Protein AF-A0A4Q0XZ31-F1 (afdb_monomer)

Foldseek 3Di:
DVVLVVLLVVLLVVLVVLLVVLVVVCVVPVPQPLSVLLNLLSVLLNLLSVLLVCPVVDDCCRNFLVSLLSNLVSLLSVLVSLCSLLVHDPPQVPCSVVLSVVLNVQRCCCVPPVVQPLSNLLSSLVSLLVSLQSQLVSLCPSCPVVNNVLSNVSNVLSVVSNVLSVVLNVVSVPDPDPVVNVVPDVCSSCVVSVSSSVSSVSVVVSNVVSVVVVVVD

Sequence (217 aa):
MIANSLIIYIVLSSLILFTLFNLILKIVYKSEKAINFFLYFCICYFIGLALTTLRNEISDFLSIVIGVTILVLGYIFLYIGARALLGLSCKWRNRYLIPIFLVLFGFYIFSYIYYDLQMRIIIFSLFSISYSIALSYIFWIDSLKKLKTINTIASIYFIIVSIVFLLRALNASTMAYAIEFLYSTKFMVLSPYIALFCTLFIFMFIISAHLRYKRQN

Secondary structure (DSSP, 8-state):
-HHHHHHHHHHHHHHHHHHHHHHHHHHH-TT-HHHHHHHHHHHHHHHHHHHHHTBTTB-HIIIIIIHHHHHHHHHHHHHHHHHHHTT---TTTTTTHHHHHHHHHHHHHHHHTS--HHHHHHHHHHHHHHHHHHHHHHHHHT--TTTHHHHHHHHHHHHHHHHHHHHHHHHHHT-S-HHHHHTS-HHHHHHHHHHHHHHHHHHHHHHHHHHHHHHT-

Solvent-accessible surface area (backbone atoms only — not comparable to full-atom values): 11162 Å² total; per-residue (Å²): 113,72,70,62,55,50,54,49,52,54,45,52,53,46,33,52,54,51,32,53,50,34,51,54,47,40,70,77,43,72,84,50,66,25,44,57,26,45,32,48,16,30,52,27,37,43,53,13,49,52,31,44,69,40,53,89,80,47,58,64,60,54,13,52,27,48,9,50,33,32,35,50,49,10,55,50,26,41,49,53,14,54,34,45,67,70,70,46,81,77,89,55,82,71,62,65,53,54,64,42,50,52,46,34,51,49,33,44,45,28,61,74,73,67,62,37,62,42,60,45,49,32,53,54,20,52,52,50,26,55,53,22,46,53,48,14,51,49,28,54,72,65,34,50,83,91,48,30,70,62,24,44,52,53,15,54,48,23,48,53,50,21,51,54,28,48,54,46,26,54,56,40,72,72,51,92,48,73,68,57,61,78,70,39,65,67,59,74,74,44,46,65,55,53,46,51,48,53,49,53,55,53,48,53,51,52,52,52,52,51,55,53,55,61,73,76,109

Structure (mmCIF, N/CA/C/O backbone):
data_AF-A0A4Q0XZ31-F1
#
_entry.id   AF-A0A4Q0XZ31-F1
#
loop_
_atom_site.group_PDB
_atom_site.id
_atom_site.type_symbol
_atom_site.label_atom_id
_atom_site.label_alt_id
_atom_site.la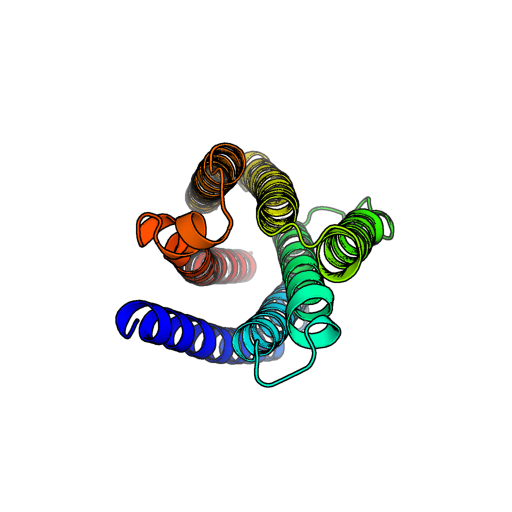bel_comp_id
_atom_site.label_asym_id
_atom_site.label_entity_id
_atom_site.label_seq_id
_atom_site.pdbx_PDB_ins_code
_atom_site.Cartn_x
_atom_site.Cartn_y
_atom_site.Cartn_z
_atom_site.occupancy
_atom_site.B_iso_or_equiv
_atom_site.auth_seq_id
_atom_site.auth_comp_id
_atom_site.auth_asym_id
_atom_site.auth_atom_id
_atom_site.pdbx_PDB_model_num
ATOM 1 N N . MET A 1 1 ? 24.196 -0.675 -2.217 1.00 56.53 1 MET A N 1
ATOM 2 C CA . MET A 1 1 ? 23.431 -1.926 -2.401 1.00 56.53 1 MET A CA 1
ATOM 3 C C . MET A 1 1 ? 23.002 -2.539 -1.063 1.00 56.53 1 MET A C 1
ATOM 5 O O . MET A 1 1 ? 21.807 -2.683 -0.860 1.00 56.53 1 MET A O 1
ATOM 9 N N . ILE A 1 2 ? 23.921 -2.759 -0.109 1.00 59.34 2 ILE A N 1
ATOM 10 C CA . ILE A 1 2 ? 23.660 -3.406 1.203 1.00 59.34 2 ILE A CA 1
ATOM 11 C C . ILE A 1 2 ? 22.547 -2.738 2.047 1.00 59.34 2 ILE A C 1
ATOM 13 O O . ILE A 1 2 ? 21.724 -3.420 2.653 1.00 59.34 2 ILE A O 1
ATOM 17 N N . ALA A 1 3 ? 22.475 -1.403 2.070 1.00 59.94 3 ALA A N 1
ATOM 18 C CA . ALA A 1 3 ? 21.461 -0.691 2.861 1.00 59.94 3 ALA A CA 1
ATOM 19 C C . ALA A 1 3 ? 20.019 -0.918 2.357 1.00 59.94 3 ALA A C 1
ATOM 21 O O . ALA A 1 3 ? 19.085 -0.975 3.154 1.00 59.94 3 ALA A O 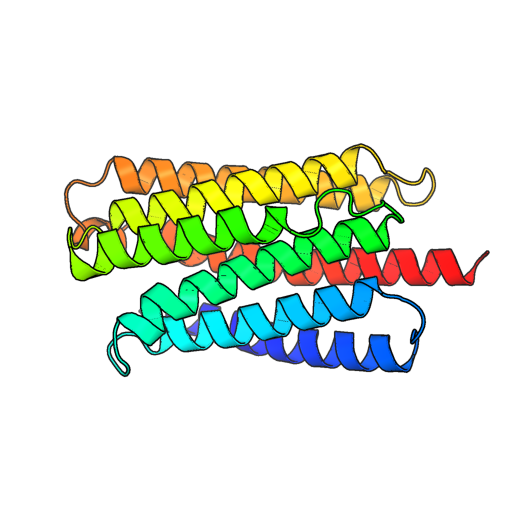1
ATOM 22 N N . ASN A 1 4 ? 19.837 -1.094 1.043 1.00 71.69 4 ASN A N 1
ATOM 23 C CA . ASN A 1 4 ? 18.514 -1.311 0.453 1.00 71.69 4 ASN A CA 1
ATOM 24 C C . ASN A 1 4 ? 18.032 -2.745 0.701 1.00 71.69 4 ASN A C 1
ATOM 26 O O . ASN A 1 4 ? 16.856 -2.953 0.968 1.00 71.69 4 ASN A O 1
ATOM 30 N N . SER A 1 5 ? 18.932 -3.731 0.676 1.00 80.88 5 SER A N 1
ATOM 31 C CA . SER A 1 5 ? 18.576 -5.105 1.037 1.00 80.88 5 SER A CA 1
ATOM 32 C C . SER A 1 5 ? 18.182 -5.215 2.511 1.00 80.88 5 SER A C 1
ATOM 34 O O . SER A 1 5 ? 17.188 -5.862 2.822 1.00 80.88 5 SER A O 1
ATOM 36 N N . LEU A 1 6 ? 18.891 -4.526 3.415 1.00 86.38 6 LEU A N 1
ATOM 37 C CA . LEU A 1 6 ? 18.580 -4.557 4.848 1.00 86.38 6 LEU A CA 1
ATOM 38 C C . LEU A 1 6 ? 17.153 -4.065 5.141 1.00 86.38 6 LEU A C 1
ATOM 40 O O . LEU A 1 6 ? 16.421 -4.733 5.868 1.00 86.38 6 LEU A O 1
ATOM 44 N N . ILE A 1 7 ? 16.733 -2.931 4.562 1.00 86.94 7 ILE A N 1
ATOM 45 C CA . ILE A 1 7 ? 15.390 -2.396 4.833 1.00 86.94 7 ILE A CA 1
ATOM 46 C C . ILE A 1 7 ? 14.292 -3.334 4.329 1.00 86.94 7 ILE A C 1
ATOM 48 O O . ILE A 1 7 ? 13.270 -3.492 4.989 1.00 86.94 7 ILE A O 1
ATOM 52 N N . ILE A 1 8 ? 14.517 -3.986 3.185 1.00 86.81 8 ILE A N 1
ATOM 53 C CA . ILE A 1 8 ? 13.578 -4.949 2.612 1.00 86.81 8 ILE A CA 1
ATOM 54 C C . ILE A 1 8 ? 13.411 -6.132 3.568 1.00 86.81 8 ILE A C 1
ATOM 56 O O . ILE A 1 8 ? 12.280 -6.494 3.886 1.00 86.81 8 ILE A O 1
ATOM 60 N N . TYR A 1 9 ? 14.509 -6.683 4.096 1.00 89.19 9 TYR A N 1
ATOM 61 C CA . TYR A 1 9 ? 14.452 -7.761 5.087 1.00 89.19 9 TYR A CA 1
ATOM 62 C C . TYR A 1 9 ? 13.749 -7.338 6.377 1.00 89.19 9 TYR A C 1
ATOM 64 O O . TYR A 1 9 ? 12.947 -8.107 6.908 1.00 89.19 9 TYR A O 1
ATOM 72 N N . ILE A 1 10 ? 13.994 -6.115 6.859 1.00 91.62 10 ILE A N 1
ATOM 73 C CA . ILE A 1 10 ? 13.299 -5.567 8.032 1.00 91.62 10 ILE A CA 1
ATOM 74 C C . ILE A 1 10 ? 11.790 -5.494 7.771 1.00 91.62 10 ILE A C 1
ATOM 76 O O . ILE A 1 10 ? 11.003 -5.902 8.622 1.00 91.62 10 ILE A O 1
ATOM 80 N N . VAL A 1 11 ? 11.378 -5.019 6.593 1.00 92.12 11 VAL A N 1
ATOM 81 C CA . VAL A 1 11 ? 9.962 -4.901 6.218 1.00 92.12 11 VAL A CA 1
ATOM 82 C C . VAL A 1 11 ? 9.301 -6.265 6.013 1.00 92.12 11 VAL A C 1
ATOM 84 O O . VAL A 1 11 ? 8.182 -6.476 6.469 1.00 92.12 11 VAL A O 1
ATOM 87 N N . LEU A 1 12 ? 9.972 -7.221 5.370 1.00 93.06 12 LEU A N 1
ATOM 88 C CA . LEU A 1 12 ? 9.452 -8.585 5.234 1.00 93.06 12 LEU A CA 1
ATOM 89 C C . LEU A 1 12 ? 9.299 -9.258 6.604 1.00 93.06 12 LEU A C 1
ATOM 91 O O . LEU A 1 12 ? 8.260 -9.853 6.888 1.00 93.06 12 LEU A O 1
ATOM 95 N N . SER A 1 13 ? 10.296 -9.108 7.478 1.00 93.38 13 SER A N 1
ATOM 96 C CA . SER A 1 13 ? 10.247 -9.645 8.841 1.00 93.38 13 SER A CA 1
ATOM 97 C C . SER A 1 13 ? 9.132 -8.994 9.658 1.00 93.38 13 SER A C 1
ATOM 99 O O . SER A 1 13 ? 8.399 -9.686 10.365 1.00 93.38 13 SER A O 1
ATOM 101 N N . SER A 1 14 ? 8.945 -7.675 9.533 1.00 93.62 14 SER A N 1
ATOM 102 C CA . SER A 1 14 ? 7.850 -6.988 10.215 1.00 93.62 14 SER A CA 1
ATOM 103 C C . SER A 1 14 ? 6.495 -7.469 9.699 1.00 93.62 14 SER A C 1
ATOM 105 O O . SER A 1 14 ? 5.635 -7.785 10.513 1.00 93.62 14 SER A O 1
ATOM 107 N N . LEU A 1 15 ? 6.306 -7.648 8.389 1.00 94.38 15 LEU A N 1
ATOM 108 C CA . LEU A 1 15 ? 5.067 -8.204 7.831 1.00 94.38 15 LEU A CA 1
ATOM 109 C C . LEU A 1 15 ? 4.729 -9.590 8.401 1.00 94.38 15 LEU A C 1
ATOM 111 O O . LEU A 1 15 ? 3.560 -9.848 8.698 1.00 94.38 15 LEU A O 1
ATOM 115 N N . ILE A 1 16 ? 5.722 -10.457 8.617 1.00 95.12 16 ILE A N 1
ATOM 116 C CA . ILE A 1 16 ? 5.519 -11.760 9.273 1.00 95.12 16 ILE A CA 1
ATOM 117 C C . ILE A 1 16 ? 5.030 -11.563 10.712 1.00 95.12 16 ILE A C 1
ATOM 119 O O . ILE A 1 16 ? 3.986 -12.102 11.085 1.00 95.12 16 ILE A O 1
ATOM 123 N N . LEU A 1 17 ? 5.732 -10.748 11.507 1.00 94.81 17 LEU A N 1
ATOM 124 C CA . LEU A 1 17 ? 5.351 -10.462 12.896 1.00 94.81 17 LEU A CA 1
ATOM 125 C C . LEU A 1 17 ? 3.942 -9.862 12.989 1.00 94.81 17 LEU A C 1
ATOM 127 O O . LEU A 1 17 ? 3.137 -10.274 13.823 1.00 94.81 17 LEU A O 1
ATOM 131 N N . PHE A 1 18 ? 3.611 -8.937 12.091 1.00 93.12 18 PHE A N 1
ATOM 132 C CA . PHE A 1 18 ? 2.293 -8.317 12.003 1.00 93.12 18 PHE A CA 1
ATOM 133 C C . PHE A 1 18 ? 1.204 -9.299 11.564 1.00 93.12 18 PHE A C 1
ATOM 135 O O . PHE A 1 18 ? 0.072 -9.216 12.044 1.00 93.12 18 PHE A O 1
ATOM 142 N N . THR A 1 19 ? 1.523 -10.260 10.698 1.00 95.00 19 THR A N 1
ATOM 143 C CA . THR A 1 19 ? 0.591 -11.333 10.327 1.00 95.00 19 THR A CA 1
ATOM 144 C C . THR A 1 19 ? 0.285 -12.216 11.537 1.00 95.00 19 THR A C 1
ATOM 146 O O . THR A 1 19 ? -0.886 -12.460 11.830 1.00 95.00 19 THR A O 1
ATOM 149 N N . LEU A 1 20 ? 1.311 -12.625 12.292 1.00 95.19 20 LEU A N 1
ATOM 150 C CA . LEU A 1 20 ? 1.150 -13.401 13.527 1.00 95.19 20 LEU A CA 1
ATOM 151 C C . LEU A 1 20 ? 0.346 -12.630 14.582 1.00 95.19 20 LEU A C 1
ATOM 153 O O . LEU A 1 20 ? -0.580 -13.178 15.175 1.00 95.19 20 LEU A O 1
ATOM 157 N N . PHE A 1 21 ? 0.634 -11.341 14.764 1.00 93.50 21 PHE A N 1
ATOM 158 C CA . PHE A 1 21 ? -0.128 -10.471 15.656 1.00 93.50 21 PHE A CA 1
ATOM 159 C C . PHE A 1 21 ? -1.615 -10.414 15.272 1.00 93.50 21 PHE A C 1
ATOM 161 O O . PHE A 1 21 ? -2.481 -10.612 16.124 1.00 93.50 21 PHE A O 1
ATOM 168 N N . ASN A 1 22 ? -1.934 -10.219 13.987 1.00 92.06 22 ASN A N 1
ATOM 169 C CA . ASN A 1 22 ? -3.321 -10.210 13.514 1.00 92.06 22 ASN A CA 1
ATOM 170 C C . ASN A 1 22 ? -4.003 -11.584 13.639 1.00 92.06 22 ASN A C 1
ATOM 172 O O . ASN A 1 22 ? -5.202 -11.636 13.915 1.00 92.06 22 ASN A O 1
ATOM 176 N N . LEU A 1 23 ? -3.270 -12.695 13.493 1.00 94.25 23 LEU A N 1
ATOM 177 C CA . LEU A 1 23 ? -3.795 -14.040 13.766 1.00 94.25 23 LEU A CA 1
ATOM 178 C C . LEU A 1 23 ? -4.175 -14.205 15.240 1.00 94.25 23 LEU A C 1
ATOM 180 O O . LEU A 1 23 ? -5.278 -14.663 15.535 1.00 94.25 23 LEU A O 1
ATOM 184 N N . ILE A 1 24 ? -3.302 -13.783 16.158 1.00 94.00 24 ILE A N 1
ATOM 185 C CA . ILE A 1 24 ? -3.582 -13.808 17.600 1.00 94.00 24 ILE A CA 1
ATOM 186 C C . ILE A 1 24 ? -4.811 -12.948 17.904 1.00 94.00 24 ILE A C 1
ATOM 188 O O . ILE A 1 24 ? -5.752 -13.418 18.546 1.00 94.00 24 ILE A O 1
ATOM 192 N N . LEU A 1 25 ? -4.859 -11.717 17.386 1.00 91.56 25 LEU A N 1
ATOM 193 C CA . LEU A 1 25 ? -6.014 -10.841 17.569 1.00 91.56 25 LEU A CA 1
ATOM 194 C C . LEU A 1 25 ? -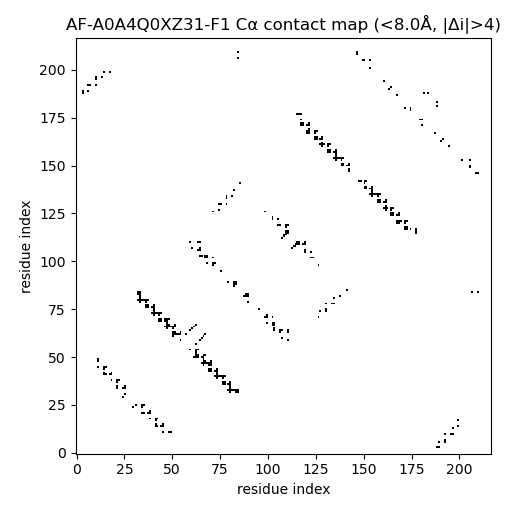7.300 -11.452 17.009 1.00 91.56 25 LEU A C 1
ATOM 196 O O . LEU A 1 25 ? -8.343 -11.329 17.641 1.00 91.56 25 LEU A O 1
ATOM 200 N N . LYS A 1 26 ? -7.248 -12.146 15.871 1.00 92.69 26 LYS A N 1
ATOM 201 C CA . LYS A 1 26 ? -8.412 -12.829 15.292 1.00 92.69 26 LYS A CA 1
ATOM 202 C C . LYS A 1 26 ? -8.940 -13.940 16.201 1.00 92.69 26 LYS A C 1
ATOM 204 O O . LYS A 1 26 ? -10.152 -14.129 16.281 1.00 92.69 26 LYS A O 1
ATOM 209 N N . ILE A 1 27 ? -8.055 -14.669 16.880 1.00 92.31 27 ILE A N 1
ATOM 210 C CA . ILE A 1 27 ? -8.441 -15.718 17.836 1.00 92.31 27 ILE A CA 1
ATOM 211 C C . ILE A 1 27 ? -9.134 -15.101 19.057 1.00 92.31 27 ILE A C 1
ATOM 213 O O . ILE A 1 27 ? -10.152 -15.631 19.503 1.00 92.31 27 ILE A O 1
ATOM 217 N N . VAL A 1 28 ? -8.614 -13.977 19.561 1.00 91.38 28 VAL A N 1
ATOM 218 C CA . VAL A 1 28 ? -9.151 -13.275 20.740 1.00 91.38 28 VAL A CA 1
ATOM 219 C C . VAL A 1 28 ? -10.452 -12.526 20.418 1.00 91.38 28 VAL A C 1
ATOM 221 O O . VAL A 1 28 ? -11.399 -12.562 21.198 1.00 91.38 28 VAL A O 1
ATOM 224 N N . TYR A 1 29 ? -10.531 -11.885 19.253 1.00 88.81 29 TYR A N 1
ATOM 225 C CA . TYR A 1 29 ? -11.613 -10.987 18.840 1.00 88.81 29 TYR A CA 1
ATOM 226 C C . TYR A 1 29 ? -12.329 -11.507 17.584 1.00 88.81 29 TYR A C 1
ATOM 228 O O . TYR A 1 29 ? -12.396 -10.837 16.552 1.00 88.81 29 TYR A O 1
ATOM 236 N N . LYS A 1 30 ? -12.891 -12.720 17.670 1.00 83.12 30 LYS A N 1
ATOM 237 C CA . LYS A 1 30 ? -13.503 -13.440 16.532 1.00 83.12 30 LYS A CA 1
ATOM 238 C C . LYS A 1 30 ? -14.603 -12.663 15.793 1.00 83.12 30 LYS A C 1
ATOM 240 O O . LYS A 1 30 ? -14.834 -12.914 14.613 1.00 83.12 30 LYS A O 1
ATOM 245 N N . SER A 1 31 ? -15.291 -11.743 16.470 1.00 81.19 31 SER A N 1
ATOM 246 C CA . SER A 1 31 ? -16.387 -10.945 15.906 1.00 81.19 31 SER A CA 1
ATOM 247 C C . SER A 1 31 ? -15.921 -9.734 15.085 1.00 81.19 31 SER A C 1
ATOM 249 O O . SER A 1 31 ? -16.712 -9.173 14.322 1.00 81.19 31 SER A O 1
ATOM 251 N N . GLU A 1 32 ? -14.651 -9.331 15.187 1.00 86.75 32 GLU A N 1
ATOM 252 C CA . GLU A 1 32 ? -14.154 -8.107 14.557 1.00 86.75 32 GLU A CA 1
ATOM 253 C C . GLU A 1 32 ? -13.720 -8.337 13.109 1.00 86.75 32 GLU A C 1
ATOM 255 O O . GLU A 1 32 ? -12.594 -8.739 12.805 1.00 86.75 32 GLU A O 1
ATOM 260 N N . LYS A 1 33 ? -14.617 -8.005 12.176 1.00 88.00 33 LYS A N 1
ATOM 261 C CA . LYS A 1 33 ? -14.374 -8.140 10.729 1.00 88.00 33 LYS A CA 1
ATOM 262 C C . LYS A 1 33 ? -13.141 -7.366 10.248 1.00 88.00 33 LYS A C 1
ATOM 264 O O . LYS A 1 33 ? -12.493 -7.812 9.305 1.00 88.00 33 LYS A O 1
ATOM 269 N N . ALA A 1 34 ? -12.811 -6.242 10.888 1.00 90.75 34 ALA A N 1
ATOM 270 C CA . ALA A 1 34 ? -11.662 -5.413 10.526 1.00 90.75 34 ALA A CA 1
ATOM 271 C C . ALA A 1 34 ? -10.335 -6.191 10.585 1.00 90.75 34 ALA A C 1
ATOM 273 O O . ALA A 1 34 ? -9.508 -6.052 9.688 1.00 90.75 34 ALA A O 1
ATOM 274 N N . ILE A 1 35 ? -10.170 -7.079 11.574 1.00 92.56 35 ILE A N 1
ATOM 275 C CA . ILE A 1 35 ? -8.938 -7.859 11.776 1.00 92.56 35 ILE A CA 1
ATOM 276 C C . ILE A 1 35 ? -8.661 -8.778 10.581 1.00 92.56 35 ILE A C 1
ATOM 278 O O . ILE A 1 35 ? -7.518 -8.904 10.150 1.00 92.56 35 ILE A O 1
ATOM 282 N N . ASN A 1 36 ? -9.703 -9.372 9.988 1.00 93.06 36 ASN A N 1
ATOM 283 C CA . ASN A 1 36 ? -9.540 -10.213 8.798 1.00 93.06 36 ASN A CA 1
ATOM 284 C C . ASN A 1 36 ? -8.971 -9.418 7.619 1.00 93.06 36 ASN A C 1
ATOM 286 O O . ASN A 1 36 ? -8.087 -9.906 6.924 1.00 93.06 36 ASN A O 1
ATOM 290 N N . PHE A 1 37 ? -9.441 -8.189 7.411 1.00 94.25 37 PHE A N 1
ATOM 291 C CA . PHE A 1 37 ? -8.935 -7.344 6.333 1.00 94.25 37 PHE A CA 1
ATOM 292 C C . PHE A 1 37 ? -7.492 -6.898 6.573 1.00 94.25 37 PHE A C 1
ATOM 294 O O . PHE A 1 37 ? -6.705 -6.893 5.632 1.00 94.25 37 PHE A O 1
ATOM 301 N N . PHE A 1 38 ? -7.106 -6.607 7.817 1.00 94.25 38 PHE A N 1
ATOM 302 C CA . PHE A 1 38 ? -5.706 -6.314 8.140 1.00 94.25 38 PHE A CA 1
ATOM 303 C C . PHE A 1 38 ? -4.792 -7.526 7.947 1.00 94.25 38 PHE A C 1
ATOM 305 O O . PHE A 1 38 ? -3.692 -7.384 7.420 1.00 94.25 38 PHE A O 1
ATOM 312 N N . LEU A 1 39 ? -5.268 -8.726 8.281 1.00 95.25 39 LEU A N 1
ATOM 313 C CA . LEU A 1 39 ? -4.558 -9.966 7.982 1.00 95.25 39 LEU A CA 1
ATOM 314 C C . LEU A 1 39 ? -4.365 -10.154 6.469 1.00 95.25 39 LEU A C 1
ATOM 316 O O . LEU A 1 39 ? -3.251 -10.427 6.027 1.00 95.25 39 LEU A O 1
ATOM 320 N N . TYR A 1 40 ? -5.420 -9.969 5.669 1.00 96.00 40 TYR A N 1
ATOM 321 C CA . TYR A 1 40 ? -5.313 -10.047 4.210 1.00 96.00 40 TYR A CA 1
ATOM 322 C C . TYR A 1 40 ? -4.372 -8.985 3.643 1.00 96.00 40 TYR A C 1
ATOM 324 O O . TYR A 1 40 ? -3.582 -9.296 2.758 1.00 96.00 40 TYR A O 1
ATOM 332 N N . PHE A 1 41 ? -4.385 -7.766 4.189 1.00 96.50 41 PHE A N 1
ATOM 333 C CA . PHE A 1 41 ? -3.400 -6.739 3.855 1.00 96.50 41 PHE A CA 1
ATOM 334 C C . PHE A 1 41 ? -1.971 -7.235 4.096 1.00 96.50 41 PHE A C 1
ATOM 336 O O . PHE A 1 41 ? -1.178 -7.194 3.160 1.00 96.50 41 PHE A O 1
ATOM 343 N N . CYS A 1 42 ? -1.650 -7.749 5.289 1.00 96.44 42 CYS A N 1
ATOM 344 C CA . CYS A 1 42 ? -0.302 -8.230 5.601 1.00 96.44 42 CYS A CA 1
ATOM 345 C C . CYS A 1 42 ? 0.130 -9.390 4.692 1.00 96.44 42 CYS A C 1
ATOM 347 O O . CYS A 1 42 ? 1.249 -9.372 4.183 1.00 96.44 42 CYS A O 1
ATOM 349 N N . ILE A 1 43 ? -0.758 -10.358 4.437 1.00 97.38 43 ILE A N 1
ATOM 350 C CA . ILE A 1 43 ? -0.475 -11.510 3.566 1.00 97.38 43 ILE A CA 1
ATOM 351 C C . ILE A 1 43 ? -0.232 -11.058 2.125 1.00 97.38 43 ILE A C 1
ATOM 353 O O . ILE A 1 43 ? 0.777 -11.429 1.528 1.00 97.38 43 ILE A O 1
ATOM 357 N N . CYS A 1 44 ? -1.124 -10.235 1.564 1.00 97.62 44 CYS A N 1
ATOM 358 C CA . CYS A 1 44 ? -0.953 -9.700 0.216 1.00 97.62 44 CYS A CA 1
ATOM 359 C C . CYS A 1 44 ? 0.341 -8.890 0.117 1.00 97.62 44 CYS A C 1
ATOM 361 O O . CYS A 1 44 ? 1.115 -9.086 -0.813 1.00 97.62 44 CYS A O 1
ATOM 363 N N . TYR A 1 45 ? 0.630 -8.031 1.093 1.00 95.81 45 TYR A N 1
ATOM 364 C CA . TYR A 1 45 ? 1.869 -7.262 1.088 1.00 95.81 45 TYR A CA 1
ATOM 365 C C . TYR A 1 45 ? 3.116 -8.128 1.164 1.00 95.81 45 TYR A C 1
ATOM 367 O O . TYR A 1 45 ? 4.068 -7.870 0.437 1.00 95.81 45 TYR A O 1
ATOM 375 N N . PHE A 1 46 ? 3.106 -9.162 2.002 1.00 96.62 46 PHE A N 1
ATOM 376 C CA . PHE A 1 46 ? 4.217 -10.097 2.102 1.00 96.62 46 PHE A CA 1
ATOM 377 C C . PHE A 1 46 ? 4.458 -10.816 0.772 1.00 96.62 46 PHE A C 1
ATOM 379 O O . PHE A 1 46 ? 5.570 -10.777 0.254 1.00 96.62 46 PHE A O 1
ATOM 386 N N . ILE A 1 47 ? 3.411 -11.404 0.185 1.00 97.50 47 ILE A N 1
ATOM 387 C CA . ILE A 1 47 ? 3.509 -12.135 -1.086 1.00 97.50 47 ILE A CA 1
ATOM 388 C C . ILE A 1 47 ? 3.923 -11.194 -2.220 1.00 97.50 47 ILE A C 1
ATOM 390 O O . ILE A 1 47 ? 4.854 -11.496 -2.961 1.00 97.50 47 ILE A O 1
ATOM 394 N N . GLY A 1 48 ? 3.258 -10.045 -2.351 1.00 96.62 48 GLY A N 1
ATOM 395 C CA . GLY A 1 48 ? 3.552 -9.068 -3.395 1.00 96.62 48 GLY A CA 1
ATOM 396 C C . GLY A 1 48 ? 4.981 -8.540 -3.291 1.00 96.62 48 GLY A C 1
ATOM 397 O O . GLY A 1 48 ? 5.689 -8.493 -4.293 1.00 96.62 48 GLY A O 1
ATOM 398 N N . LEU A 1 49 ? 5.443 -8.224 -2.076 1.00 94.69 49 LEU A N 1
ATOM 399 C CA . LEU A 1 49 ? 6.804 -7.745 -1.860 1.00 94.69 49 LEU A CA 1
ATOM 400 C C . LEU A 1 49 ? 7.827 -8.846 -2.153 1.00 94.69 49 LEU A C 1
ATOM 402 O O . LEU A 1 49 ? 8.763 -8.593 -2.905 1.00 94.69 49 LEU A O 1
ATOM 406 N N . ALA A 1 50 ? 7.608 -10.069 -1.661 1.00 94.56 50 ALA A N 1
ATOM 407 C CA . ALA A 1 50 ? 8.468 -11.216 -1.945 1.00 94.56 50 ALA A CA 1
ATOM 408 C C . ALA A 1 50 ? 8.610 -11.465 -3.459 1.00 94.56 50 ALA A C 1
ATOM 410 O O . ALA A 1 50 ? 9.727 -11.571 -3.966 1.00 94.56 50 ALA A O 1
ATOM 411 N N . LEU A 1 51 ? 7.501 -11.459 -4.206 1.00 95.50 51 LEU A N 1
ATOM 412 C CA . LEU A 1 51 ? 7.522 -11.595 -5.667 1.00 95.50 51 LEU A CA 1
ATOM 413 C C . LEU A 1 51 ? 8.326 -10.476 -6.337 1.00 95.50 51 LEU A C 1
ATOM 415 O O . LEU A 1 51 ? 9.159 -10.758 -7.195 1.00 95.50 51 LEU A O 1
ATOM 419 N N . THR A 1 52 ? 8.131 -9.219 -5.924 1.00 91.69 52 THR A N 1
ATOM 420 C CA . THR A 1 52 ? 8.887 -8.090 -6.494 1.00 91.69 52 THR A CA 1
ATOM 421 C C . THR A 1 52 ? 10.379 -8.143 -6.162 1.00 91.69 52 THR A C 1
ATOM 423 O O . THR A 1 52 ? 11.195 -7.687 -6.961 1.00 91.69 52 THR A O 1
ATOM 426 N N . THR A 1 53 ? 10.758 -8.712 -5.013 1.00 90.62 53 THR A N 1
ATOM 427 C CA . THR A 1 53 ? 12.167 -8.866 -4.616 1.00 90.62 53 THR A CA 1
ATOM 428 C C . THR A 1 53 ? 12.878 -9.995 -5.351 1.00 90.62 53 THR A C 1
ATOM 430 O O . THR A 1 53 ? 14.084 -9.909 -5.541 1.00 90.62 53 THR A O 1
ATOM 433 N N . LEU A 1 54 ? 12.138 -11.003 -5.824 1.00 90.44 54 LEU A N 1
ATOM 434 C CA . LEU A 1 54 ? 12.647 -12.093 -6.666 1.00 90.44 54 LEU A CA 1
ATOM 435 C C . LEU A 1 54 ? 12.783 -11.688 -8.145 1.00 90.44 54 LEU A C 1
ATOM 437 O O . LEU A 1 54 ? 12.928 -12.536 -9.025 1.00 90.44 54 LEU A O 1
ATOM 441 N N . ARG A 1 55 ? 12.711 -10.389 -8.453 1.00 86.50 55 ARG A N 1
ATOM 442 C CA . ARG A 1 55 ? 12.948 -9.877 -9.803 1.00 86.50 55 ARG A CA 1
ATOM 443 C C . ARG A 1 55 ? 14.330 -10.319 -10.300 1.00 86.50 55 ARG A C 1
ATOM 445 O O . ARG A 1 55 ? 15.300 -10.244 -9.554 1.00 86.50 55 ARG A O 1
ATOM 452 N N . ASN A 1 56 ? 14.399 -10.712 -11.572 1.00 88.31 56 ASN A N 1
ATOM 453 C CA . ASN A 1 56 ? 15.534 -11.360 -12.249 1.00 88.31 56 ASN A CA 1
ATOM 454 C C . ASN A 1 56 ? 15.737 -12.852 -11.920 1.00 88.31 56 ASN A C 1
ATOM 456 O O . ASN A 1 56 ? 16.420 -13.522 -12.683 1.00 88.31 56 ASN A O 1
ATOM 460 N N . GLU A 1 57 ? 15.115 -13.384 -10.862 1.00 93.50 57 GLU A N 1
ATOM 461 C CA . GLU A 1 57 ? 15.138 -14.823 -10.536 1.00 93.50 57 GLU A CA 1
ATOM 462 C C . GLU A 1 57 ? 13.891 -15.554 -11.060 1.00 93.50 57 GLU A C 1
ATOM 464 O O . GLU A 1 57 ? 13.925 -16.740 -11.382 1.00 93.50 57 GLU A O 1
ATOM 469 N N . ILE A 1 58 ? 12.764 -14.842 -11.161 1.00 94.81 58 ILE A N 1
ATOM 470 C CA . ILE A 1 58 ? 11.503 -15.342 -11.724 1.00 94.81 58 ILE A CA 1
ATOM 471 C C . ILE A 1 58 ? 11.043 -14.459 -12.887 1.00 94.81 58 ILE A C 1
ATOM 473 O O . ILE A 1 58 ? 11.519 -13.336 -13.053 1.00 94.81 58 ILE A O 1
ATOM 477 N N . SER A 1 59 ? 10.060 -14.937 -13.661 1.00 95.44 59 SER A N 1
ATOM 478 C CA . SER A 1 59 ? 9.503 -14.167 -14.784 1.00 95.44 59 SER A CA 1
ATOM 479 C C . SER A 1 59 ? 9.055 -12.757 -14.371 1.00 95.44 59 SER A C 1
ATOM 481 O O . SER A 1 59 ? 8.454 -12.563 -13.307 1.00 95.44 59 SER A O 1
ATOM 483 N N . ASP A 1 60 ? 9.269 -11.781 -15.253 1.00 91.50 60 ASP A N 1
ATOM 484 C CA . ASP A 1 60 ? 8.817 -10.396 -15.062 1.00 91.50 60 ASP A CA 1
ATOM 485 C C . ASP A 1 60 ? 7.293 -10.299 -14.900 1.00 91.50 60 ASP A C 1
ATOM 487 O O . ASP A 1 60 ? 6.775 -9.393 -14.249 1.00 91.50 60 ASP A O 1
ATOM 491 N N . PHE A 1 61 ? 6.543 -11.263 -15.441 1.00 94.75 61 PHE A N 1
ATOM 492 C CA . PHE A 1 61 ? 5.093 -11.309 -15.289 1.00 94.75 61 PHE A CA 1
ATOM 493 C C . PHE A 1 61 ? 4.731 -11.557 -13.824 1.00 94.75 61 PHE A C 1
ATOM 495 O O . PHE A 1 61 ? 3.925 -10.826 -13.252 1.00 94.75 61 PHE A O 1
ATOM 502 N N . LEU A 1 62 ? 5.372 -12.542 -13.192 1.00 94.94 62 LEU A N 1
ATOM 503 C CA . LEU A 1 62 ? 5.134 -12.861 -11.788 1.00 94.94 62 LEU A CA 1
ATOM 504 C C . LEU A 1 62 ? 5.698 -11.789 -10.851 1.00 94.94 62 LEU A C 1
ATOM 506 O O . LEU A 1 62 ? 4.995 -11.339 -9.947 1.00 94.94 62 LEU A O 1
ATOM 510 N N . SER A 1 63 ? 6.942 -11.360 -11.066 1.00 93.75 63 SER A N 1
ATOM 511 C CA . SER A 1 63 ? 7.612 -10.427 -10.154 1.00 93.75 63 SER A CA 1
ATOM 512 C C . SER A 1 63 ? 7.076 -8.999 -10.259 1.00 93.75 63 SER A C 1
ATOM 514 O O . SER A 1 63 ? 6.882 -8.345 -9.235 1.00 93.75 63 SER A O 1
ATOM 516 N N . ILE A 1 64 ? 6.798 -8.506 -11.471 1.00 92.69 64 ILE A N 1
ATOM 517 C CA . ILE A 1 64 ? 6.421 -7.107 -11.698 1.00 92.69 64 ILE A CA 1
ATOM 518 C C . ILE A 1 64 ? 4.905 -6.955 -11.805 1.00 92.69 64 ILE A C 1
ATOM 520 O O . ILE A 1 64 ? 4.314 -6.189 -11.048 1.00 92.69 64 ILE A O 1
ATOM 524 N N . VAL A 1 65 ? 4.260 -7.674 -12.727 1.00 96.38 65 VAL A N 1
ATOM 525 C CA . VAL A 1 65 ? 2.827 -7.477 -13.004 1.00 96.38 65 VAL A CA 1
ATOM 526 C C . VAL A 1 65 ? 1.976 -8.041 -11.866 1.00 96.38 65 VAL A C 1
ATOM 528 O O . VAL A 1 65 ? 1.206 -7.309 -11.239 1.00 96.38 65 VAL A O 1
ATOM 531 N N . ILE A 1 66 ? 2.145 -9.324 -11.546 1.00 97.69 66 ILE A N 1
ATOM 532 C CA . ILE A 1 66 ? 1.387 -9.985 -10.477 1.00 97.69 66 ILE A CA 1
ATOM 533 C C . ILE A 1 66 ? 1.817 -9.466 -9.104 1.00 97.69 66 ILE A C 1
ATOM 535 O O . ILE A 1 66 ? 0.953 -9.093 -8.312 1.00 97.69 66 ILE A O 1
ATOM 539 N N . GLY A 1 67 ? 3.124 -9.362 -8.841 1.00 96.69 67 GLY A N 1
ATOM 540 C CA . GLY A 1 67 ? 3.653 -8.844 -7.578 1.00 96.69 67 GLY A CA 1
ATOM 541 C C . GLY A 1 67 ? 3.048 -7.492 -7.193 1.00 96.69 67 GLY A C 1
ATOM 542 O O . GLY A 1 67 ? 2.467 -7.356 -6.114 1.00 96.69 67 GLY A O 1
ATOM 543 N N . VAL A 1 68 ? 3.075 -6.510 -8.100 1.00 96.00 68 VAL A N 1
ATOM 544 C CA . VAL A 1 68 ? 2.514 -5.175 -7.829 1.00 96.00 68 VAL A CA 1
ATOM 545 C C . VAL A 1 68 ? 0.987 -5.187 -7.747 1.00 96.00 68 VAL A C 1
ATOM 547 O O . VAL A 1 68 ? 0.416 -4.499 -6.898 1.00 96.00 68 VAL A O 1
ATOM 550 N N . THR A 1 69 ? 0.307 -6.001 -8.554 1.00 97.00 69 THR A N 1
ATOM 551 C CA . THR A 1 69 ? -1.156 -6.146 -8.466 1.00 97.00 69 THR A CA 1
ATOM 552 C C . THR A 1 69 ? -1.583 -6.686 -7.096 1.00 97.00 69 THR A C 1
ATOM 554 O O . THR A 1 69 ? -2.558 -6.208 -6.512 1.00 97.00 69 THR A O 1
ATOM 557 N N . ILE A 1 70 ? -0.824 -7.629 -6.529 1.00 97.69 70 ILE A N 1
ATOM 558 C CA . ILE A 1 70 ? -1.068 -8.157 -5.182 1.00 97.69 70 ILE A CA 1
ATOM 559 C C . ILE A 1 70 ? -0.814 -7.080 -4.111 1.00 97.69 70 ILE A C 1
ATOM 561 O O . ILE A 1 70 ? -1.600 -6.971 -3.167 1.00 97.69 70 ILE A O 1
ATOM 565 N N . LEU A 1 71 ? 0.217 -6.237 -4.255 1.00 96.44 71 LEU A N 1
ATOM 566 C CA . LEU A 1 71 ? 0.441 -5.100 -3.342 1.00 96.44 71 LEU A CA 1
ATOM 567 C C . LEU A 1 71 ? -0.752 -4.129 -3.340 1.00 96.44 71 LEU A C 1
ATOM 569 O O . LEU A 1 71 ? -1.208 -3.680 -2.285 1.00 96.44 71 LEU A O 1
ATOM 573 N N . VAL A 1 72 ? -1.295 -3.842 -4.523 1.00 96.19 72 VAL A N 1
ATOM 574 C CA . VAL A 1 72 ? -2.484 -2.998 -4.708 1.00 96.19 72 VAL A CA 1
ATOM 575 C C . VAL A 1 72 ? -3.716 -3.611 -4.050 1.00 96.19 72 VAL A C 1
ATOM 577 O O . VAL A 1 72 ? -4.429 -2.922 -3.316 1.00 96.19 72 VAL A O 1
ATOM 580 N N . LEU A 1 73 ? -3.924 -4.918 -4.221 1.00 96.19 73 LEU A N 1
ATOM 581 C CA . LEU A 1 73 ? -4.964 -5.659 -3.509 1.00 96.19 73 LEU A CA 1
ATOM 582 C C . LEU A 1 73 ? -4.797 -5.548 -1.983 1.00 96.19 73 LEU A C 1
ATOM 584 O O . LEU A 1 73 ? -5.774 -5.324 -1.267 1.00 96.19 73 LEU A O 1
ATOM 588 N N . GLY A 1 74 ? -3.561 -5.612 -1.485 1.00 96.00 74 GLY A N 1
ATOM 589 C CA . GLY A 1 74 ? -3.250 -5.356 -0.082 1.00 96.00 74 GLY A CA 1
ATOM 590 C C . GLY A 1 74 ? -3.737 -3.979 0.383 1.00 96.00 74 GLY A C 1
ATOM 591 O O . GLY A 1 74 ? -4.456 -3.886 1.377 1.00 96.00 74 GLY A O 1
ATOM 592 N N . TYR A 1 75 ? -3.416 -2.906 -0.346 1.00 93.88 75 TYR A N 1
ATOM 593 C CA . TYR A 1 75 ? -3.845 -1.536 -0.006 1.00 93.88 75 TYR A CA 1
ATOM 594 C C . TYR A 1 75 ? -5.371 -1.386 0.016 1.00 93.88 75 TYR A C 1
ATOM 596 O O . TYR A 1 75 ? -5.930 -0.644 0.825 1.00 93.88 75 TYR A O 1
ATOM 604 N N . ILE A 1 76 ? -6.063 -2.111 -0.858 1.00 95.00 76 ILE A N 1
ATOM 605 C CA . ILE A 1 76 ? -7.523 -2.146 -0.877 1.00 95.00 76 ILE A CA 1
ATOM 606 C C . ILE A 1 76 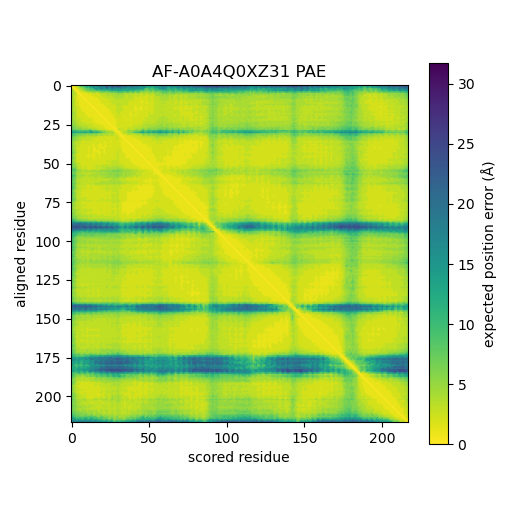? -8.055 -2.815 0.390 1.00 95.00 76 ILE A C 1
ATOM 608 O O . ILE A 1 76 ? -8.964 -2.274 1.023 1.00 95.00 76 ILE A O 1
ATOM 612 N N . PHE A 1 77 ? -7.477 -3.942 0.812 1.00 95.19 77 PHE A N 1
ATOM 613 C CA . PHE A 1 77 ? -7.844 -4.564 2.084 1.00 95.19 77 PHE A CA 1
ATOM 614 C C . PHE A 1 77 ? -7.553 -3.660 3.279 1.00 95.19 77 PHE A C 1
ATOM 616 O O . PHE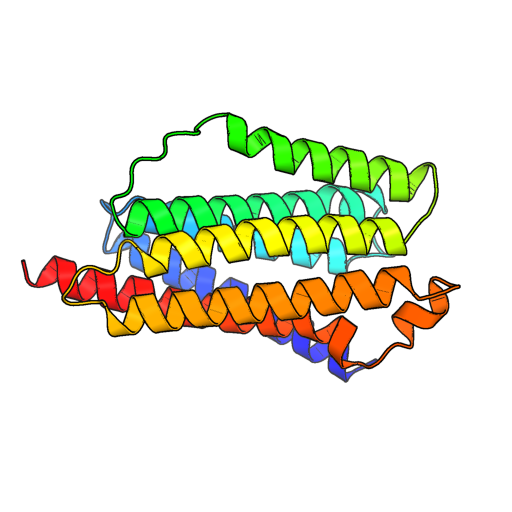 A 1 77 ? -8.382 -3.582 4.182 1.00 95.19 77 PHE A O 1
ATOM 623 N N . LEU A 1 78 ? -6.454 -2.906 3.254 1.00 95.12 78 LEU A N 1
ATOM 624 C CA . LEU A 1 78 ? -6.145 -1.895 4.265 1.00 95.12 78 LEU A CA 1
ATOM 625 C C . LEU A 1 78 ? -7.266 -0.853 4.385 1.00 95.12 78 LEU A C 1
ATOM 627 O O . LEU A 1 78 ? -7.750 -0.567 5.479 1.00 95.12 78 LEU A O 1
ATOM 631 N N . TYR A 1 79 ? -7.723 -0.330 3.246 1.00 93.81 79 TYR A N 1
ATOM 632 C CA . TYR A 1 79 ? -8.824 0.627 3.174 1.00 93.81 79 TYR A CA 1
ATOM 633 C C . TYR A 1 79 ? -10.147 0.046 3.683 1.00 93.81 79 TYR A C 1
ATOM 635 O O . TYR A 1 79 ? -10.843 0.673 4.486 1.00 93.81 79 TYR A O 1
ATOM 643 N N . ILE A 1 80 ? -10.497 -1.170 3.256 1.00 92.94 80 ILE A N 1
ATOM 644 C CA . ILE A 1 80 ? -11.717 -1.851 3.706 1.00 92.94 80 ILE A CA 1
ATOM 645 C C . ILE A 1 80 ? -11.644 -2.141 5.214 1.00 92.94 80 ILE A C 1
ATOM 647 O O . ILE A 1 80 ? -12.630 -1.936 5.923 1.00 92.94 80 ILE A O 1
ATOM 651 N N . GLY A 1 81 ? -10.478 -2.555 5.716 1.00 92.69 81 GLY A N 1
ATOM 652 C CA . GLY A 1 81 ? -10.217 -2.791 7.134 1.00 92.69 81 GLY A CA 1
ATOM 653 C C . GLY A 1 81 ? -10.368 -1.529 7.975 1.00 92.69 81 GLY A C 1
ATOM 654 O O . GLY A 1 81 ? -11.074 -1.558 8.981 1.00 92.69 81 GLY A O 1
ATOM 655 N N . ALA A 1 82 ? -9.804 -0.403 7.529 1.00 92.56 82 ALA A N 1
ATOM 656 C CA . ALA A 1 82 ? -9.955 0.892 8.194 1.00 92.56 82 ALA A CA 1
ATOM 657 C C . ALA A 1 82 ? -11.425 1.339 8.270 1.00 92.56 82 ALA A C 1
ATOM 659 O O . ALA A 1 82 ? -11.893 1.754 9.329 1.00 92.56 82 ALA A O 1
ATOM 660 N N . ARG A 1 83 ? -12.190 1.183 7.180 1.00 91.38 83 ARG A N 1
ATOM 661 C CA . ARG A 1 83 ? -13.638 1.463 7.186 1.00 91.38 83 ARG A CA 1
ATOM 662 C C . ARG A 1 83 ? -14.394 0.575 8.162 1.00 91.38 83 ARG A C 1
ATOM 664 O O . ARG A 1 83 ? -15.214 1.077 8.923 1.00 91.38 83 ARG A O 1
ATOM 671 N N . ALA A 1 84 ? -14.120 -0.729 8.141 1.00 90.12 84 ALA A N 1
ATOM 672 C CA . ALA A 1 84 ? -14.759 -1.683 9.038 1.00 90.12 84 ALA A CA 1
ATOM 673 C C . ALA A 1 84 ? -14.451 -1.366 10.509 1.00 90.12 84 ALA A C 1
ATOM 675 O O . ALA A 1 84 ? -15.345 -1.462 11.345 1.00 90.12 84 ALA A O 1
ATOM 676 N N . LEU A 1 85 ? -13.219 -0.942 10.807 1.00 90.38 85 LEU A N 1
ATOM 677 C CA . LEU A 1 85 ? -12.796 -0.543 12.147 1.00 90.38 85 LEU A CA 1
ATOM 678 C C . LEU A 1 85 ? -13.560 0.687 12.648 1.00 90.38 85 LEU A C 1
ATOM 680 O O . LEU A 1 85 ? -13.908 0.760 13.815 1.00 90.38 85 LEU A O 1
ATOM 684 N N . LEU A 1 86 ? -13.868 1.633 11.765 1.00 88.88 86 LEU A N 1
ATOM 685 C CA . LEU A 1 86 ? -14.644 2.830 12.103 1.00 88.88 86 LEU A CA 1
ATOM 686 C C . LEU A 1 86 ? -16.165 2.609 12.017 1.00 88.88 86 LEU A C 1
ATOM 688 O O . LEU A 1 86 ? -16.932 3.554 12.158 1.00 88.88 86 LEU A O 1
ATOM 692 N N . GLY A 1 87 ? -16.620 1.373 11.778 1.00 86.94 87 GLY A N 1
ATOM 693 C CA . GLY A 1 87 ? -18.044 1.048 11.652 1.00 86.94 87 GLY A CA 1
ATOM 694 C C . GLY A 1 87 ? -18.700 1.584 10.374 1.00 86.94 87 GLY A C 1
ATOM 695 O O . GLY A 1 87 ? -19.925 1.629 10.274 1.00 86.94 87 GLY A O 1
ATOM 696 N N . LEU A 1 88 ? -17.910 1.980 9.375 1.00 86.56 88 LEU A N 1
ATOM 697 C CA . LEU A 1 88 ? -18.414 2.579 8.145 1.00 86.56 88 LEU A CA 1
ATOM 698 C C . LEU A 1 88 ? -18.869 1.517 7.154 1.00 86.56 88 LEU A C 1
ATOM 700 O O . LEU A 1 88 ? -18.129 0.597 6.796 1.00 86.56 88 LEU A O 1
ATOM 704 N N . SER A 1 89 ? -20.078 1.697 6.622 1.00 78.19 89 SER A N 1
ATOM 705 C CA . SER A 1 89 ? -20.604 0.810 5.589 1.00 78.19 89 SER A CA 1
ATOM 706 C C . SER A 1 89 ? -19.746 0.864 4.322 1.00 78.19 89 SER A C 1
ATOM 708 O O . SER A 1 89 ? -19.291 1.918 3.855 1.00 78.19 89 SER A O 1
ATOM 710 N N . CYS A 1 90 ? -19.503 -0.313 3.755 1.00 66.00 90 CYS A N 1
ATOM 711 C CA . CYS A 1 90 ? -18.744 -0.482 2.528 1.00 66.00 90 CYS A CA 1
ATOM 712 C C . CYS A 1 90 ? -19.704 -0.323 1.338 1.00 66.00 90 CYS A C 1
ATOM 714 O O . CYS A 1 90 ? -20.243 -1.302 0.828 1.00 66.00 90 CYS A O 1
ATOM 716 N N . LYS A 1 91 ? -19.979 0.921 0.921 1.00 63.44 91 LYS A N 1
ATOM 717 C CA . LYS A 1 91 ? -20.964 1.204 -0.145 1.00 63.44 91 LYS A CA 1
ATOM 718 C C . LYS A 1 91 ? -20.538 0.700 -1.546 1.00 63.44 91 LYS A C 1
ATOM 720 O O . LYS A 1 91 ? -21.350 0.713 -2.460 1.00 63.44 91 LYS A O 1
ATOM 725 N N . TRP A 1 92 ? -19.287 0.254 -1.734 1.00 65.00 92 TRP A N 1
ATOM 726 C CA . TRP A 1 92 ? -18.646 0.115 -3.057 1.00 65.00 92 TRP A CA 1
ATOM 727 C C . TRP A 1 92 ? -18.097 -1.297 -3.342 1.00 65.00 92 TRP A C 1
ATOM 729 O O . TRP A 1 92 ? -17.001 -1.441 -3.873 1.00 65.00 92 TRP A O 1
ATOM 739 N N . ARG A 1 93 ? -18.860 -2.350 -3.013 1.00 69.19 93 ARG A N 1
ATOM 740 C CA . ARG A 1 93 ? -18.410 -3.762 -2.980 1.00 69.19 93 ARG A CA 1
ATOM 741 C C . ARG A 1 93 ? -17.616 -4.244 -4.210 1.00 69.19 93 ARG A C 1
ATOM 743 O O . ARG A 1 93 ? -16.553 -4.824 -4.034 1.00 69.19 93 ARG A O 1
ATOM 750 N N . ASN A 1 94 ? -18.086 -3.965 -5.429 1.00 74.25 94 ASN A N 1
ATOM 751 C CA . ASN A 1 94 ? -17.438 -4.453 -6.661 1.00 74.25 94 ASN A CA 1
ATOM 752 C C . ASN A 1 94 ? -16.482 -3.432 -7.296 1.00 74.25 94 ASN A C 1
ATOM 754 O O . ASN A 1 94 ? -15.633 -3.791 -8.105 1.00 74.25 94 ASN A O 1
ATOM 758 N N . ARG A 1 95 ? -16.590 -2.148 -6.931 1.00 78.88 95 ARG A N 1
ATOM 759 C CA . ARG A 1 95 ? -15.796 -1.072 -7.552 1.00 78.88 95 ARG A CA 1
ATOM 760 C C . ARG A 1 95 ? -14.327 -1.100 -7.118 1.00 78.88 95 ARG A C 1
ATOM 762 O O . ARG A 1 95 ? -13.495 -0.509 -7.794 1.00 78.88 95 ARG A O 1
ATOM 769 N N . TYR A 1 96 ? -13.993 -1.851 -6.067 1.00 83.00 96 TYR A N 1
ATOM 770 C CA . TYR A 1 96 ? -12.609 -2.139 -5.680 1.00 83.00 96 TYR A CA 1
ATOM 771 C C . TYR A 1 96 ? -11.832 -2.945 -6.729 1.00 83.00 96 TYR A C 1
ATOM 773 O O . TYR A 1 96 ? -10.608 -2.909 -6.723 1.00 83.00 96 TYR A O 1
ATOM 781 N N . LEU A 1 97 ? -12.516 -3.628 -7.653 1.00 86.06 97 LEU A N 1
ATOM 782 C CA . LEU A 1 97 ? -11.860 -4.349 -8.745 1.00 86.06 97 LEU A CA 1
ATOM 783 C C . LEU A 1 97 ? -11.278 -3.404 -9.803 1.00 86.06 97 LEU A C 1
ATOM 785 O O . LEU A 1 97 ? -10.273 -3.735 -10.421 1.00 86.06 97 LEU A O 1
ATOM 789 N N . ILE A 1 98 ? -11.864 -2.217 -9.986 1.00 88.44 98 ILE A N 1
ATOM 790 C CA . ILE A 1 98 ? -11.441 -1.243 -11.005 1.00 88.44 98 ILE A CA 1
ATOM 791 C C . ILE A 1 98 ? -9.957 -0.865 -10.856 1.00 88.44 98 ILE A C 1
ATOM 793 O O . ILE A 1 98 ? -9.220 -1.030 -11.826 1.00 88.44 98 ILE A O 1
ATOM 797 N N . PRO A 1 99 ? -9.468 -0.409 -9.684 1.00 89.38 99 PRO A N 1
ATOM 798 C CA . PRO A 1 99 ? -8.053 -0.077 -9.532 1.00 89.38 99 PRO A CA 1
ATOM 799 C C . PRO A 1 99 ? -7.130 -1.295 -9.661 1.00 89.38 99 PRO A C 1
ATOM 801 O O . PRO A 1 99 ? -6.015 -1.143 -10.151 1.00 89.38 99 PRO A O 1
ATOM 804 N N . ILE A 1 100 ? -7.585 -2.497 -9.282 1.00 91.81 100 ILE A N 1
ATOM 805 C CA . ILE A 1 100 ? -6.814 -3.739 -9.465 1.00 91.81 100 ILE A CA 1
ATOM 806 C C . ILE A 1 100 ? -6.609 -4.000 -10.955 1.00 91.81 100 ILE A C 1
ATOM 808 O O . ILE A 1 100 ? -5.478 -4.197 -11.389 1.00 91.81 100 ILE A O 1
ATOM 812 N N . PHE A 1 101 ? -7.686 -3.953 -11.743 1.00 92.50 101 PHE A N 1
ATOM 813 C CA . PHE A 1 101 ? -7.607 -4.131 -13.189 1.00 92.50 101 PHE A CA 1
ATOM 814 C C . PHE A 1 101 ? -6.767 -3.038 -13.848 1.00 92.50 101 PHE A C 1
ATOM 816 O O . PHE A 1 101 ? -5.916 -3.353 -14.672 1.00 92.50 101 PHE A O 1
ATOM 823 N N . LEU A 1 102 ? -6.946 -1.771 -13.462 1.00 92.25 102 LEU A N 1
ATOM 824 C CA . LEU A 1 102 ? -6.178 -0.659 -14.024 1.00 92.25 102 LEU A CA 1
ATOM 825 C C . LEU A 1 102 ? -4.674 -0.836 -13.785 1.00 92.25 102 LEU A C 1
ATOM 827 O O . LEU A 1 102 ? -3.882 -0.634 -14.703 1.00 92.25 102 LEU A O 1
ATOM 831 N N . VAL A 1 103 ? -4.279 -1.262 -12.583 1.00 93.38 103 VAL A N 1
ATOM 832 C CA . VAL A 1 103 ? -2.875 -1.548 -12.272 1.00 93.38 103 VAL A CA 1
ATOM 833 C C . VAL A 1 103 ? -2.393 -2.775 -13.032 1.00 93.38 103 VAL A C 1
ATOM 835 O O . VAL A 1 103 ? -1.331 -2.700 -13.636 1.00 93.38 103 VAL A O 1
ATOM 838 N N . LEU A 1 104 ? -3.159 -3.867 -13.063 1.00 95.19 104 LEU A N 1
ATOM 839 C CA . LEU A 1 104 ? -2.783 -5.090 -13.773 1.00 95.19 104 LEU A CA 1
ATOM 840 C C . LEU A 1 104 ? -2.521 -4.816 -15.263 1.00 95.19 104 LEU A C 1
ATOM 842 O O . LEU A 1 104 ? -1.450 -5.141 -15.775 1.00 95.19 104 LEU A O 1
ATOM 846 N N . PHE A 1 105 ? -3.474 -4.175 -15.945 1.00 95.69 105 PHE A N 1
ATOM 847 C CA . PHE A 1 105 ? -3.352 -3.834 -17.362 1.00 95.69 105 PHE A CA 1
ATOM 848 C C . PHE A 1 105 ? -2.271 -2.782 -17.604 1.00 95.69 105 PHE A C 1
ATOM 850 O O . PHE A 1 105 ? -1.454 -2.955 -18.504 1.00 95.69 105 PHE A O 1
ATOM 857 N N . GLY A 1 106 ? -2.213 -1.729 -16.784 1.00 94.31 106 GLY A N 1
ATOM 858 C CA . GLY A 1 106 ? -1.175 -0.706 -16.891 1.00 94.31 106 GLY A CA 1
ATOM 859 C C . GLY A 1 106 ? 0.224 -1.305 -16.747 1.00 94.31 106 GLY A C 1
ATOM 860 O O . GLY A 1 106 ? 1.087 -1.090 -17.594 1.00 94.31 106 GLY A O 1
ATOM 861 N N . PHE A 1 107 ? 0.446 -2.133 -15.726 1.00 95.00 107 PHE A N 1
ATOM 862 C CA . PHE A 1 107 ? 1.731 -2.797 -15.521 1.00 95.00 107 PHE A CA 1
ATOM 863 C C . PHE A 1 107 ? 2.058 -3.795 -16.624 1.00 95.00 107 PHE A C 1
ATOM 865 O O . PHE A 1 107 ? 3.225 -3.881 -16.999 1.00 95.00 107 PHE A O 1
ATOM 872 N N . TYR A 1 108 ? 1.077 -4.516 -17.165 1.00 96.19 108 TYR A N 1
ATOM 873 C CA . TYR A 1 108 ? 1.294 -5.387 -18.317 1.00 96.19 108 TYR A CA 1
ATOM 874 C C . TYR A 1 108 ? 1.765 -4.586 -19.540 1.00 96.19 108 TYR A C 1
ATOM 876 O O . TYR A 1 108 ? 2.837 -4.858 -20.080 1.00 96.19 108 TYR A O 1
ATOM 884 N N . ILE A 1 109 ? 1.020 -3.539 -19.909 1.00 96.50 109 ILE A N 1
ATOM 885 C CA . ILE A 1 109 ? 1.306 -2.672 -21.058 1.00 96.50 109 ILE A CA 1
ATOM 886 C C . ILE A 1 109 ? 2.702 -2.042 -20.937 1.00 96.50 109 ILE A C 1
ATOM 888 O O . ILE A 1 109 ? 3.521 -2.146 -21.850 1.00 96.50 109 ILE A O 1
ATOM 892 N N . PHE A 1 110 ? 3.026 -1.448 -19.789 1.00 94.75 110 PHE A N 1
ATOM 893 C CA . PHE A 1 110 ? 4.317 -0.780 -19.602 1.00 94.75 110 PHE A CA 1
ATOM 894 C C . PHE A 1 110 ? 5.476 -1.735 -19.281 1.00 94.75 110 PHE A C 1
ATOM 896 O O . PHE A 1 110 ? 6.626 -1.309 -19.320 1.00 94.75 110 PHE A O 1
ATOM 903 N N . SER A 1 111 ? 5.222 -3.018 -19.000 1.00 92.69 111 SER A N 1
ATOM 904 C CA . SER A 1 111 ? 6.296 -4.015 -18.849 1.00 92.69 111 SER A CA 1
ATOM 905 C C . SER A 1 111 ? 6.633 -4.738 -20.150 1.00 92.69 111 SER A C 1
ATOM 907 O O . SER A 1 111 ? 7.800 -5.045 -20.347 1.00 92.69 111 SER A O 1
ATOM 909 N N . TYR A 1 112 ? 5.648 -5.001 -21.016 1.00 94.06 112 TYR A N 1
ATOM 910 C CA . TYR A 1 112 ? 5.822 -5.873 -22.188 1.00 94.06 112 TYR A CA 1
ATOM 911 C C . TYR A 1 112 ? 5.655 -5.181 -23.541 1.00 94.06 112 TYR A C 1
ATOM 913 O O . TYR A 1 112 ? 6.147 -5.694 -24.543 1.00 94.06 112 TYR A O 1
ATOM 921 N N . ILE A 1 113 ? 4.952 -4.046 -23.591 1.00 95.12 113 ILE A N 1
ATOM 922 C CA . ILE A 1 113 ? 4.681 -3.335 -24.847 1.00 95.12 113 ILE A CA 1
ATOM 923 C C . ILE A 1 113 ? 5.610 -2.127 -24.969 1.00 95.12 113 ILE A C 1
ATOM 925 O O . ILE A 1 113 ? 6.365 -2.028 -25.929 1.00 95.12 113 ILE A O 1
ATOM 929 N N . TYR A 1 114 ? 5.592 -1.231 -23.976 1.00 93.38 114 TYR A N 1
ATOM 930 C CA . TYR A 1 114 ? 6.364 0.021 -24.021 1.00 93.38 114 TYR A CA 1
ATOM 931 C C . TYR A 1 114 ? 7.679 -0.009 -23.231 1.00 93.38 114 TYR A C 1
ATOM 933 O O . TYR A 1 114 ? 8.498 0.885 -23.403 1.00 93.38 114 TYR A O 1
ATOM 941 N N . TYR A 1 115 ? 7.885 -1.006 -22.363 1.00 91.06 115 TYR A N 1
ATOM 942 C CA . TYR A 1 115 ? 9.085 -1.141 -21.516 1.00 91.06 115 TYR A CA 1
ATOM 943 C C . TYR A 1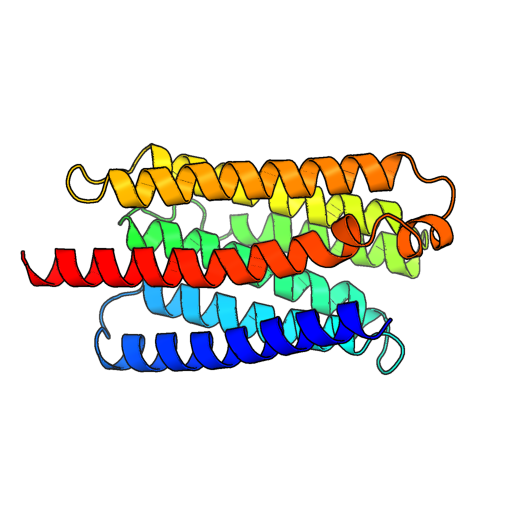 115 ? 9.417 0.104 -20.666 1.00 91.06 115 TYR A C 1
ATOM 945 O O . TYR A 1 115 ? 10.573 0.382 -20.347 1.00 91.06 115 TYR A O 1
ATOM 953 N N . ASP A 1 116 ? 8.390 0.838 -20.242 1.00 90.31 116 ASP A N 1
ATOM 954 C CA . ASP A 1 116 ? 8.526 2.107 -19.536 1.00 90.31 116 ASP A CA 1
ATOM 955 C C . ASP A 1 116 ? 8.499 1.907 -18.009 1.00 90.31 116 ASP A C 1
ATOM 957 O O . ASP A 1 116 ? 7.476 1.609 -17.380 1.00 90.31 116 ASP A O 1
ATOM 961 N N . LEU A 1 117 ? 9.662 2.061 -17.372 1.00 88.44 117 LEU A N 1
ATOM 962 C CA . LEU A 1 117 ? 9.774 2.012 -15.913 1.00 88.44 117 LEU A CA 1
ATOM 963 C C . LEU A 1 117 ? 9.099 3.211 -15.229 1.00 88.44 117 LEU A C 1
ATOM 965 O O . LEU A 1 117 ? 8.522 3.041 -14.153 1.00 88.44 117 LEU A O 1
ATOM 969 N N . GLN A 1 118 ? 9.168 4.399 -15.828 1.00 90.94 118 GLN A N 1
ATOM 970 C CA . GLN A 1 118 ? 8.662 5.636 -15.238 1.00 90.94 118 GLN A CA 1
ATOM 971 C C . GLN A 1 118 ? 7.147 5.572 -15.116 1.00 90.94 118 GLN A C 1
ATOM 973 O O . GLN A 1 118 ? 6.606 5.794 -14.032 1.00 90.94 118 GLN A O 1
ATOM 978 N N . MET A 1 119 ? 6.470 5.136 -16.177 1.00 93.00 119 MET A N 1
ATOM 979 C CA . MET A 1 119 ? 5.016 4.989 -16.173 1.00 93.00 119 MET A CA 1
ATOM 980 C C . MET A 1 119 ? 4.541 3.963 -15.143 1.00 93.00 119 MET A C 1
ATOM 982 O O . MET A 1 119 ? 3.558 4.208 -14.443 1.00 93.00 119 MET A O 1
ATOM 986 N N . ARG A 1 120 ? 5.277 2.862 -14.933 1.00 93.06 120 ARG A N 1
ATOM 987 C CA . ARG A 1 120 ? 4.976 1.906 -13.847 1.00 93.06 120 ARG A CA 1
ATOM 988 C C . ARG A 1 120 ? 5.063 2.558 -12.464 1.00 93.06 120 ARG A C 1
ATOM 990 O O . ARG A 1 120 ? 4.179 2.357 -11.628 1.00 93.06 120 ARG A O 1
ATOM 997 N N . ILE A 1 121 ? 6.093 3.370 -12.220 1.00 92.25 121 ILE A N 1
ATOM 998 C CA . ILE A 1 121 ? 6.255 4.102 -10.953 1.00 92.25 121 ILE A CA 1
ATOM 999 C C . ILE A 1 121 ? 5.141 5.136 -10.774 1.00 92.25 121 ILE A C 1
ATOM 1001 O O . ILE A 1 121 ? 4.600 5.249 -9.671 1.00 92.25 121 ILE A O 1
ATOM 1005 N N . ILE A 1 122 ? 4.776 5.857 -11.836 1.00 93.50 122 ILE A N 1
ATOM 1006 C CA . ILE A 1 122 ? 3.712 6.865 -11.822 1.00 93.50 122 ILE A CA 1
ATOM 1007 C C . ILE A 1 122 ? 2.367 6.204 -11.513 1.00 93.50 122 ILE A C 1
ATOM 1009 O O . ILE A 1 122 ? 1.686 6.645 -10.591 1.00 93.50 122 ILE A O 1
ATOM 1013 N N . ILE A 1 123 ? 2.011 5.109 -12.191 1.00 95.00 123 ILE A N 1
ATOM 1014 C CA . ILE A 1 123 ? 0.744 4.390 -11.968 1.00 95.00 123 ILE A CA 1
ATOM 1015 C C . ILE A 1 123 ? 0.625 3.922 -10.517 1.00 95.00 123 ILE A C 1
ATOM 1017 O O . ILE A 1 123 ? -0.382 4.191 -9.858 1.00 95.00 123 ILE A O 1
ATOM 1021 N N . PHE A 1 124 ? 1.657 3.255 -9.990 1.00 94.69 124 PHE A N 1
ATOM 1022 C CA . PHE A 1 124 ? 1.630 2.782 -8.605 1.00 94.69 124 PHE A CA 1
ATOM 1023 C C . PHE A 1 124 ? 1.590 3.936 -7.596 1.00 94.69 124 PHE A C 1
ATOM 1025 O O . PHE A 1 124 ? 0.888 3.861 -6.585 1.00 94.69 124 PHE A O 1
ATOM 1032 N N . SER A 1 125 ? 2.318 5.021 -7.870 1.00 95.12 125 SER A N 1
ATOM 1033 C CA . SER A 1 125 ? 2.311 6.213 -7.021 1.00 95.12 125 SER A CA 1
ATOM 1034 C C . SER A 1 125 ? 0.945 6.898 -7.014 1.00 95.12 125 SER A C 1
ATOM 1036 O O . SER A 1 125 ? 0.431 7.176 -5.938 1.00 95.12 125 SER A O 1
ATOM 1038 N N . LEU A 1 126 ? 0.307 7.094 -8.172 1.00 95.50 126 LEU A N 1
ATOM 1039 C CA . LEU A 1 126 ? -1.037 7.676 -8.276 1.00 95.50 126 LEU A CA 1
ATOM 1040 C C . LEU A 1 126 ? -2.084 6.837 -7.540 1.00 95.50 126 LEU A C 1
ATOM 1042 O O . LEU A 1 126 ? -2.898 7.381 -6.790 1.00 95.50 126 LEU A O 1
ATOM 1046 N N . PHE A 1 127 ? -2.021 5.510 -7.685 1.00 95.88 127 PHE A N 1
ATOM 1047 C CA . PHE A 1 127 ? -2.851 4.606 -6.895 1.00 95.88 127 PHE A CA 1
ATOM 1048 C C . PHE A 1 127 ? -2.629 4.832 -5.390 1.00 95.88 127 PHE A C 1
ATOM 1050 O O . PHE A 1 127 ? -3.585 5.075 -4.650 1.00 95.88 127 PHE A O 1
ATOM 1057 N N . SER A 1 128 ? -1.370 4.837 -4.948 1.00 95.69 128 SER A N 1
ATOM 1058 C CA . SER A 1 128 ? -1.013 4.982 -3.533 1.00 95.69 128 SER A CA 1
ATOM 1059 C C . SER A 1 128 ? -1.436 6.340 -2.959 1.00 95.69 128 SER A C 1
ATOM 1061 O O . SER A 1 128 ? -1.934 6.392 -1.835 1.00 95.69 128 SER A O 1
ATOM 1063 N N . ILE A 1 129 ? -1.316 7.425 -3.735 1.00 97.12 129 ILE A N 1
ATOM 1064 C CA . ILE A 1 129 ? -1.804 8.772 -3.392 1.00 97.12 129 ILE A CA 1
ATOM 1065 C C . ILE A 1 129 ? -3.317 8.741 -3.192 1.00 97.12 129 ILE A C 1
ATOM 1067 O O . ILE A 1 129 ? -3.803 9.136 -2.136 1.00 97.12 129 ILE A O 1
ATOM 1071 N N . SER A 1 130 ? -4.066 8.232 -4.175 1.00 95.69 130 SER A N 1
ATOM 1072 C CA . SER A 1 130 ? -5.532 8.233 -4.122 1.00 95.69 130 SER A CA 1
ATOM 1073 C C . SER A 1 130 ? -6.071 7.481 -2.899 1.00 95.69 130 SER A C 1
ATOM 1075 O O . SER A 1 130 ? -6.944 7.984 -2.189 1.00 95.69 130 SER A O 1
ATOM 1077 N N . TYR A 1 131 ? -5.496 6.317 -2.587 1.00 94.31 131 TYR A N 1
ATOM 1078 C CA . TYR A 1 131 ? -5.903 5.507 -1.441 1.00 94.31 131 TYR A CA 1
ATOM 1079 C C . TYR A 1 131 ? -5.433 6.075 -0.104 1.00 94.31 131 TYR A C 1
ATOM 1081 O O . TYR A 1 131 ? -6.160 5.975 0.884 1.00 94.31 131 TYR A O 1
ATOM 1089 N N . SER A 1 132 ? -4.261 6.707 -0.062 1.00 96.31 132 SER A N 1
ATOM 1090 C CA . SER A 1 132 ? -3.773 7.374 1.147 1.00 96.31 132 SER A CA 1
ATOM 1091 C C . SER A 1 132 ? -4.619 8.611 1.469 1.00 96.31 132 SER A C 1
ATOM 1093 O O . SER A 1 132 ? -5.046 8.770 2.610 1.00 96.31 132 SER A O 1
ATOM 1095 N N . ILE A 1 133 ? -4.996 9.419 0.474 1.00 97.19 133 ILE A N 1
ATOM 1096 C CA . ILE A 1 133 ? -5.956 10.521 0.657 1.00 97.19 133 ILE A CA 1
ATOM 1097 C C . ILE A 1 133 ? -7.306 9.982 1.147 1.00 97.19 133 ILE A C 1
ATOM 1099 O O . ILE A 1 133 ? -7.878 10.520 2.094 1.00 97.19 133 ILE A O 1
ATOM 1103 N N . ALA A 1 134 ? -7.804 8.891 0.557 1.00 94.38 134 ALA A N 1
ATOM 1104 C CA . ALA A 1 134 ? -9.073 8.296 0.967 1.00 94.38 134 ALA A CA 1
ATOM 1105 C C . ALA A 1 134 ? -9.040 7.758 2.413 1.00 94.38 134 ALA A C 1
ATOM 1107 O O . ALA A 1 134 ? -10.010 7.931 3.152 1.00 94.38 134 ALA A O 1
ATOM 1108 N N . LEU A 1 135 ? -7.935 7.129 2.830 1.00 94.75 135 LEU A N 1
ATOM 1109 C CA . LEU A 1 135 ? -7.704 6.708 4.216 1.00 94.75 135 LEU A CA 1
ATOM 1110 C C . LEU A 1 135 ? -7.641 7.910 5.160 1.00 94.75 135 LEU A C 1
ATOM 1112 O O . LEU A 1 135 ? -8.298 7.903 6.199 1.00 94.75 135 LEU A O 1
ATOM 1116 N N . SER A 1 136 ? -6.894 8.948 4.780 1.00 96.12 136 SER A N 1
ATOM 1117 C CA . SER A 1 136 ? -6.776 10.185 5.550 1.00 96.12 136 SER A CA 1
ATOM 1118 C C . SER A 1 136 ? -8.145 10.812 5.809 1.00 96.12 136 SER A C 1
ATOM 1120 O O . SER A 1 136 ? -8.529 11.022 6.956 1.00 96.12 136 SER A O 1
ATOM 1122 N N . TYR A 1 137 ? -8.935 10.988 4.749 1.00 94.50 137 TYR A N 1
ATOM 1123 C CA . TYR A 1 137 ? -10.280 11.552 4.810 1.00 94.50 137 TYR A CA 1
ATOM 1124 C C . TYR A 1 137 ? -11.203 10.797 5.776 1.00 94.50 137 TYR A C 1
ATOM 1126 O O . TYR A 1 137 ? -11.911 11.409 6.575 1.00 94.50 137 TYR A O 1
ATOM 1134 N N . ILE A 1 138 ? -11.169 9.463 5.735 1.00 92.50 138 ILE A N 1
ATOM 1135 C CA . ILE A 1 138 ? -11.990 8.619 6.608 1.00 92.50 138 ILE A CA 1
ATOM 1136 C C . ILE A 1 138 ? -11.584 8.776 8.075 1.00 92.50 138 ILE A C 1
ATOM 1138 O O . ILE A 1 138 ? -12.446 8.948 8.934 1.00 92.50 138 ILE A O 1
ATOM 1142 N N . PHE A 1 139 ? -10.284 8.755 8.375 1.00 92.81 139 PHE A N 1
ATOM 1143 C CA . PHE A 1 139 ? -9.818 8.961 9.745 1.00 92.81 139 PHE A CA 1
ATOM 1144 C C . PHE A 1 139 ? -10.074 10.390 10.243 1.00 92.81 139 PHE A C 1
ATOM 1146 O O . PHE A 1 139 ? -10.337 10.583 11.428 1.00 92.81 139 PHE A O 1
ATOM 1153 N N . TRP A 1 140 ? -10.045 11.386 9.357 1.00 91.88 140 TRP A N 1
ATOM 1154 C CA . TRP A 1 140 ? -10.347 12.772 9.706 1.00 91.88 140 TRP A CA 1
ATOM 1155 C C . TRP A 1 140 ? -11.809 12.959 10.129 1.00 91.88 140 TRP A C 1
ATOM 1157 O O . TRP A 1 140 ? -12.088 13.518 11.194 1.00 91.88 140 TRP A O 1
ATOM 1167 N N . ILE A 1 141 ? -12.743 12.475 9.304 1.00 85.75 141 ILE A N 1
ATOM 1168 C CA . ILE A 1 141 ? -14.182 12.689 9.504 1.00 85.75 141 ILE A CA 1
ATOM 1169 C C . ILE A 1 141 ? -14.726 11.828 10.633 1.00 85.75 141 ILE A C 1
ATOM 1171 O O . ILE A 1 141 ? -15.393 12.346 11.526 1.00 85.75 141 ILE A O 1
ATOM 1175 N N . ASP A 1 142 ? -14.400 10.537 10.648 1.00 74.44 142 ASP A N 1
ATOM 1176 C CA . ASP A 1 142 ? -14.948 9.588 11.619 1.00 74.44 142 ASP A CA 1
ATOM 1177 C C . ASP A 1 142 ? -14.082 9.490 12.878 1.00 74.44 142 ASP A C 1
ATOM 1179 O O . ASP A 1 142 ? -13.868 8.428 13.473 1.00 74.44 142 ASP A O 1
ATOM 1183 N N . SER A 1 143 ? -13.579 10.640 13.327 1.00 62.75 143 SER A N 1
ATOM 1184 C CA . SER A 1 143 ? -12.949 10.776 14.630 1.00 62.75 143 SER A CA 1
ATOM 1185 C C . SER A 1 143 ? -14.002 10.617 15.731 1.00 62.75 143 SER A C 1
ATOM 1187 O O . SER A 1 143 ? -14.554 11.591 16.245 1.00 62.75 143 SER A O 1
ATOM 1189 N N . LEU A 1 144 ? -14.286 9.361 16.114 1.00 66.31 144 LEU A N 1
ATOM 1190 C CA . LEU A 1 144 ? -15.006 9.044 17.351 1.00 66.31 144 LEU A CA 1
ATOM 1191 C C . LEU A 1 144 ? -14.452 9.964 18.439 1.00 66.31 144 LEU A C 1
ATOM 1193 O O . LEU A 1 144 ? -13.245 9.951 18.676 1.00 66.31 144 LEU A O 1
ATOM 1197 N N . LYS A 1 145 ? -15.303 10.780 19.079 1.00 66.44 145 LYS A N 1
ATOM 1198 C CA . LYS A 1 145 ? -14.855 11.882 19.959 1.00 66.44 145 LYS A CA 1
ATOM 1199 C C . LYS A 1 145 ? -13.796 11.444 20.984 1.00 66.44 145 LYS A C 1
ATOM 1201 O O . LYS A 1 145 ? -12.909 12.225 21.308 1.00 66.44 145 LYS A O 1
ATOM 1206 N N . LYS A 1 146 ? -13.856 10.185 21.441 1.00 76.44 146 LYS A N 1
ATOM 1207 C CA . LYS A 1 146 ? -12.920 9.569 22.398 1.00 76.44 146 LYS A CA 1
ATOM 1208 C C . LYS A 1 146 ? -11.597 9.060 21.793 1.00 76.44 146 LYS A C 1
ATOM 1210 O O . LYS A 1 146 ? -10.613 8.977 22.514 1.00 76.44 146 LYS A O 1
ATOM 1215 N N . LEU A 1 147 ? -11.542 8.749 20.496 1.00 86.44 147 LEU A N 1
ATOM 1216 C CA . LEU A 1 147 ? -10.328 8.328 19.772 1.00 86.44 147 LEU A CA 1
ATOM 1217 C C . LEU A 1 147 ? -9.815 9.408 18.804 1.00 86.44 147 LEU A C 1
ATOM 1219 O O . LEU A 1 147 ? -8.987 9.126 17.936 1.00 86.44 147 LEU A O 1
ATOM 1223 N N . LYS A 1 148 ? -10.285 10.653 18.959 1.00 87.56 148 LYS A N 1
ATOM 1224 C CA . LYS A 1 148 ? -10.003 11.757 18.038 1.00 87.56 148 LYS A CA 1
ATOM 1225 C C . LYS A 1 148 ? -8.512 11.954 17.797 1.00 87.56 148 LYS A C 1
ATOM 1227 O O . LYS A 1 148 ? -8.102 11.997 16.648 1.00 87.56 148 LYS A O 1
ATOM 1232 N N . THR A 1 149 ? -7.700 11.976 18.852 1.00 89.75 149 THR A N 1
ATOM 1233 C CA . THR A 1 149 ? -6.245 12.161 18.736 1.00 89.75 149 THR A CA 1
ATOM 1234 C C . THR A 1 149 ? -5.591 11.089 17.866 1.00 89.75 149 THR A C 1
ATOM 1236 O O . THR A 1 149 ? -4.801 11.408 16.984 1.00 89.75 149 THR A O 1
ATOM 1239 N N . ILE A 1 150 ? -5.950 9.818 18.069 1.00 91.06 150 ILE A N 1
ATOM 1240 C CA . ILE A 1 150 ? -5.363 8.692 17.330 1.00 91.06 150 ILE A CA 1
ATOM 1241 C C . ILE A 1 150 ? -5.782 8.743 15.861 1.00 91.06 150 ILE A C 1
ATOM 1243 O O . ILE A 1 150 ? -4.944 8.596 14.973 1.00 91.06 150 ILE A O 1
ATOM 1247 N N . ASN A 1 151 ? -7.059 9.022 15.602 1.00 91.69 151 ASN A N 1
ATOM 1248 C CA . ASN A 1 151 ? -7.571 9.156 14.245 1.00 91.69 151 ASN A CA 1
ATOM 1249 C C . ASN A 1 151 ? -6.959 10.375 13.527 1.00 91.69 151 ASN A C 1
ATOM 1251 O O . ASN A 1 151 ? -6.580 10.271 12.365 1.00 91.69 151 ASN A O 1
ATOM 1255 N N . THR A 1 152 ? -6.755 11.503 14.215 1.00 92.50 152 THR A N 1
ATOM 1256 C CA . THR A 1 152 ? -6.047 12.667 13.661 1.00 92.50 152 THR A CA 1
ATOM 1257 C C . THR A 1 152 ? -4.597 12.331 13.308 1.00 92.50 152 THR A C 1
ATOM 1259 O O . THR A 1 152 ? -4.153 12.672 12.214 1.00 92.50 152 THR A O 1
ATOM 1262 N N . ILE A 1 153 ? -3.867 11.623 14.179 1.00 94.00 153 ILE A N 1
ATOM 1263 C CA . ILE A 1 153 ? -2.489 11.185 13.893 1.00 94.00 153 ILE A CA 1
ATOM 1264 C C . ILE A 1 153 ? -2.461 10.284 12.652 1.00 94.00 153 ILE A C 1
ATOM 1266 O O . ILE A 1 153 ? -1.656 10.511 11.749 1.00 94.00 153 ILE A O 1
ATOM 1270 N N . ALA A 1 154 ? -3.368 9.306 12.570 1.00 94.75 154 ALA A N 1
ATOM 1271 C CA . ALA A 1 154 ? -3.497 8.429 11.407 1.00 94.75 154 ALA A CA 1
ATOM 1272 C C . ALA A 1 154 ? -3.796 9.222 10.124 1.00 94.75 154 ALA A C 1
ATOM 1274 O O . ALA A 1 154 ? -3.176 8.999 9.086 1.00 94.75 154 ALA A O 1
ATOM 1275 N N . SER A 1 155 ? -4.707 10.193 10.210 1.00 95.62 155 SER A N 1
ATOM 1276 C CA . SER A 1 155 ? -5.066 11.070 9.099 1.00 95.62 155 SER A CA 1
ATOM 1277 C C . SER A 1 155 ? -3.870 11.869 8.584 1.00 95.62 155 SER A C 1
ATOM 1279 O O . SER A 1 155 ? -3.615 11.870 7.379 1.00 95.62 155 SER A O 1
ATOM 1281 N N . ILE A 1 156 ? -3.128 12.528 9.481 1.00 96.44 156 ILE A N 1
ATOM 1282 C CA . ILE A 1 156 ? -1.932 13.316 9.138 1.00 96.44 156 ILE A CA 1
ATOM 1283 C C . ILE A 1 156 ? -0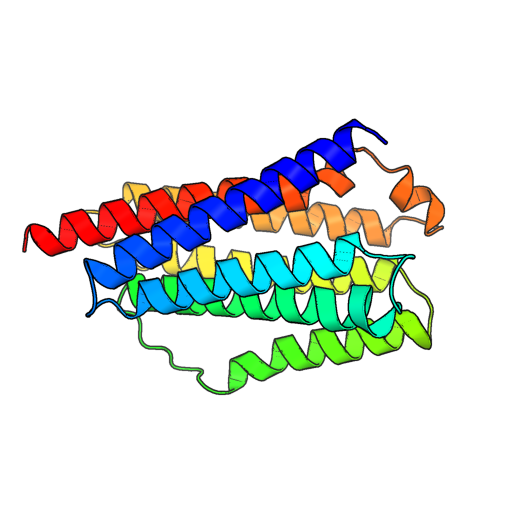.877 12.415 8.501 1.00 96.44 156 ILE A C 1
ATOM 1285 O O . ILE A 1 156 ? -0.297 12.761 7.473 1.00 96.44 156 ILE A O 1
ATOM 1289 N N . TYR A 1 157 ? -0.667 11.230 9.068 1.00 96.56 157 TYR A N 1
ATOM 1290 C CA . TYR A 1 157 ? 0.270 10.262 8.524 1.00 96.56 157 TYR A CA 1
ATOM 1291 C C . TYR A 1 157 ? -0.048 9.887 7.070 1.00 96.56 157 TYR A C 1
ATOM 1293 O O . TYR A 1 157 ? 0.844 9.923 6.224 1.00 96.56 157 TYR A O 1
ATOM 1301 N N . PHE A 1 158 ? -1.306 9.592 6.735 1.00 97.25 158 PHE A N 1
ATOM 1302 C CA . PHE A 1 158 ? -1.657 9.255 5.353 1.00 97.25 158 PHE A CA 1
ATOM 1303 C C . PHE A 1 158 ? -1.535 10.439 4.382 1.00 97.25 158 PHE A C 1
ATOM 1305 O O . PHE A 1 158 ? -1.253 10.224 3.201 1.00 97.25 158 PHE A O 1
ATOM 1312 N N . ILE A 1 159 ? -1.660 11.686 4.853 1.00 97.88 159 ILE A N 1
ATOM 1313 C CA . ILE A 1 159 ? -1.285 12.858 4.043 1.00 97.88 159 ILE A CA 1
ATOM 1314 C C . ILE A 1 159 ? 0.216 12.851 3.758 1.00 97.88 159 ILE A C 1
ATOM 1316 O O . ILE A 1 159 ? 0.609 13.001 2.604 1.00 97.88 159 ILE A O 1
ATOM 1320 N N . ILE A 1 160 ? 1.055 12.605 4.769 1.00 96.88 160 ILE A N 1
ATOM 1321 C CA . ILE A 1 160 ? 2.513 12.516 4.587 1.00 96.88 160 ILE A CA 1
ATOM 1322 C C . ILE A 1 160 ? 2.861 11.411 3.582 1.00 96.88 160 ILE A C 1
ATOM 1324 O O . ILE A 1 160 ? 3.639 11.648 2.660 1.00 96.88 160 ILE A O 1
ATOM 1328 N N . VAL A 1 161 ? 2.241 10.231 3.692 1.00 96.50 161 VAL A N 1
ATOM 1329 C CA . VAL A 1 161 ? 2.420 9.137 2.720 1.00 96.50 161 VAL A CA 1
ATOM 1330 C C . VAL A 1 161 ? 2.024 9.580 1.308 1.00 96.50 161 VAL A C 1
ATOM 1332 O O . VAL A 1 161 ? 2.766 9.333 0.358 1.00 96.50 161 VAL A O 1
ATOM 1335 N N . SER A 1 162 ? 0.903 10.291 1.159 1.00 97.56 162 SER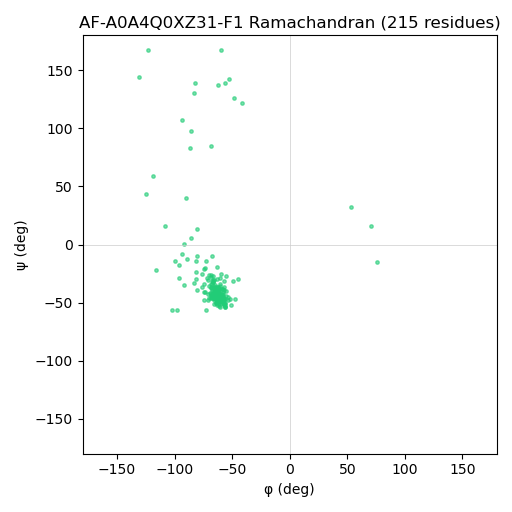 A N 1
ATOM 1336 C CA . SER A 1 162 ? 0.459 10.824 -0.138 1.00 97.56 162 SER A CA 1
ATOM 1337 C C . SER A 1 162 ? 1.484 11.792 -0.735 1.00 97.56 162 SER A C 1
ATOM 1339 O O . SER A 1 162 ? 1.806 11.692 -1.915 1.00 97.56 162 SER A O 1
ATOM 1341 N N . ILE A 1 163 ? 2.051 12.688 0.080 1.00 96.44 163 ILE A N 1
ATOM 1342 C CA . ILE A 1 163 ? 3.097 13.628 -0.351 1.00 96.44 163 ILE A CA 1
ATOM 1343 C C . ILE A 1 163 ? 4.354 12.871 -0.794 1.00 96.44 163 ILE A C 1
ATOM 1345 O O . ILE A 1 163 ? 4.913 13.174 -1.844 1.00 96.44 163 ILE A O 1
ATOM 1349 N N . VAL A 1 164 ? 4.776 11.850 -0.044 1.00 94.94 164 VAL A N 1
ATOM 1350 C CA . VAL A 1 164 ? 5.933 11.014 -0.403 1.00 94.94 164 VAL A CA 1
ATOM 1351 C C . VAL A 1 164 ? 5.738 10.354 -1.772 1.00 94.94 164 VAL A C 1
ATOM 1353 O O . VAL A 1 164 ? 6.643 10.396 -2.607 1.00 94.94 164 VAL A O 1
ATOM 1356 N N . PHE A 1 165 ? 4.560 9.783 -2.040 1.00 95.06 165 PHE A N 1
ATOM 1357 C CA . PHE A 1 165 ? 4.269 9.186 -3.347 1.00 95.06 165 PHE A CA 1
ATOM 1358 C C . PHE A 1 165 ? 4.097 10.226 -4.460 1.00 95.06 165 PHE A C 1
ATOM 1360 O O . PHE A 1 165 ? 4.471 9.945 -5.596 1.00 95.06 165 PHE A O 1
ATOM 1367 N N . LEU A 1 166 ? 3.605 11.430 -4.156 1.00 95.81 166 LEU A N 1
ATOM 1368 C CA . LEU A 1 166 ? 3.551 12.531 -5.121 1.00 95.81 166 LEU A CA 1
ATOM 1369 C C . LEU A 1 166 ? 4.957 12.946 -5.558 1.00 95.81 166 LEU A C 1
ATOM 1371 O O . LEU A 1 166 ? 5.236 12.994 -6.752 1.00 95.81 166 LEU A O 1
ATOM 1375 N N . LEU A 1 167 ? 5.861 13.169 -4.602 1.00 92.81 167 LEU A N 1
ATOM 1376 C CA . LEU A 1 167 ? 7.260 13.487 -4.893 1.00 92.81 167 LEU A CA 1
ATOM 1377 C C . LEU A 1 167 ? 7.930 12.371 -5.701 1.00 92.81 167 LEU A C 1
ATOM 1379 O O . LEU A 1 167 ? 8.688 12.647 -6.629 1.00 92.81 167 LEU A O 1
ATOM 1383 N N . ARG A 1 168 ? 7.609 11.109 -5.395 1.00 90.56 168 ARG A N 1
ATOM 1384 C CA . ARG A 1 168 ? 8.095 9.956 -6.156 1.00 90.56 168 ARG A CA 1
ATOM 1385 C C . ARG A 1 168 ? 7.583 9.949 -7.600 1.00 90.56 168 ARG A C 1
ATOM 1387 O O . ARG A 1 168 ? 8.369 9.667 -8.501 1.00 90.56 168 ARG A O 1
ATOM 1394 N N . ALA A 1 169 ? 6.305 10.257 -7.826 1.00 92.94 169 ALA A N 1
ATOM 1395 C CA . ALA A 1 169 ? 5.719 10.339 -9.164 1.00 92.94 169 ALA A CA 1
ATOM 1396 C C . ALA A 1 169 ? 6.331 11.485 -9.983 1.00 92.94 169 ALA A C 1
ATOM 1398 O O . ALA A 1 169 ? 6.724 11.272 -11.127 1.00 92.94 169 ALA A O 1
ATOM 1399 N N . LEU A 1 170 ? 6.474 12.669 -9.377 1.00 92.00 170 LEU A N 1
ATOM 1400 C CA . LEU A 1 170 ? 7.099 13.830 -10.014 1.00 92.00 170 LEU A CA 1
ATOM 1401 C C . LEU A 1 170 ? 8.549 13.529 -10.401 1.00 92.00 170 LEU A C 1
ATOM 1403 O O . LEU A 1 170 ? 8.928 13.726 -11.551 1.00 92.00 170 LEU A O 1
ATOM 1407 N N . ASN A 1 171 ? 9.333 12.957 -9.486 1.00 88.75 171 ASN A N 1
ATOM 1408 C CA . ASN A 1 171 ? 10.716 12.585 -9.771 1.00 88.75 171 ASN A CA 1
ATOM 1409 C C . ASN A 1 171 ? 10.826 11.525 -10.880 1.00 88.75 171 ASN A C 1
ATOM 1411 O O . ASN A 1 171 ? 11.738 11.582 -11.697 1.00 88.75 171 ASN A O 1
ATOM 1415 N N . ALA A 1 172 ? 9.893 10.567 -10.938 1.00 88.50 172 ALA A N 1
ATOM 1416 C CA . ALA A 1 172 ? 9.849 9.595 -12.029 1.00 88.50 172 ALA A CA 1
ATOM 1417 C C . ALA A 1 172 ? 9.540 10.250 -13.386 1.00 88.50 172 ALA A C 1
ATOM 1419 O O . ALA A 1 172 ? 10.096 9.817 -14.387 1.00 88.50 172 ALA A O 1
ATOM 1420 N N . SER A 1 173 ? 8.703 11.295 -13.413 1.00 87.94 173 SER A N 1
ATOM 1421 C CA . SER A 1 173 ? 8.324 12.006 -14.645 1.00 87.94 173 SER A CA 1
ATOM 1422 C C . SER A 1 173 ? 9.406 12.928 -15.215 1.00 87.94 173 SER A C 1
ATOM 1424 O O . SER A 1 173 ? 9.359 13.264 -16.392 1.00 87.94 173 SER A O 1
ATOM 1426 N N . THR A 1 174 ? 10.374 13.352 -14.397 1.00 85.75 174 THR A N 1
ATOM 1427 C CA . THR A 1 174 ? 11.448 14.270 -14.816 1.00 85.75 174 THR A CA 1
ATOM 1428 C C . THR A 1 174 ? 12.721 13.563 -15.270 1.00 85.75 174 THR A C 1
ATOM 1430 O O . THR A 1 174 ? 13.652 14.223 -15.723 1.00 85.75 174 THR A O 1
ATOM 1433 N N . MET A 1 175 ? 12.814 12.245 -15.100 1.00 80.12 175 MET A N 1
ATOM 1434 C CA . MET A 1 175 ? 14.015 11.497 -15.472 1.00 80.12 175 MET A CA 1
ATOM 1435 C C . MET A 1 175 ? 14.014 11.188 -16.963 1.00 80.12 175 MET A C 1
ATOM 1437 O O . MET A 1 175 ? 12.983 10.837 -17.521 1.00 80.12 175 MET A O 1
ATOM 1441 N N . ALA A 1 176 ? 15.167 11.304 -17.619 1.00 70.81 176 ALA A N 1
ATOM 1442 C CA . ALA A 1 176 ? 15.274 11.009 -19.046 1.00 70.81 176 ALA A CA 1
ATOM 1443 C C . ALA A 1 176 ? 15.468 9.504 -19.287 1.00 70.81 176 ALA A C 1
ATOM 1445 O O . ALA A 1 176 ? 14.945 8.956 -20.255 1.00 70.81 176 ALA A O 1
ATOM 1446 N N . TYR A 1 177 ? 16.167 8.815 -18.374 1.00 66.81 177 TYR A N 1
ATOM 1447 C CA . TYR A 1 177 ? 16.498 7.398 -18.526 1.00 66.81 177 TYR A CA 1
ATOM 1448 C C . TYR A 1 177 ? 16.174 6.568 -17.278 1.00 66.81 177 TYR A C 1
ATOM 1450 O O . TYR A 1 177 ? 16.366 6.991 -16.140 1.00 66.81 177 TYR A O 1
ATOM 1458 N N . ALA A 1 178 ? 15.738 5.320 -17.483 1.00 61.62 178 ALA A N 1
ATOM 1459 C CA . ALA A 1 178 ? 15.413 4.381 -16.400 1.00 61.62 178 ALA A CA 1
ATOM 1460 C C . ALA A 1 178 ? 16.606 4.070 -15.473 1.00 61.62 178 ALA A C 1
ATOM 1462 O O . ALA A 1 178 ? 16.418 3.783 -14.289 1.00 61.62 178 ALA A O 1
ATOM 1463 N N . ILE A 1 179 ? 17.830 4.145 -16.003 1.00 59.31 179 ILE A N 1
ATOM 1464 C CA . ILE A 1 179 ? 19.073 3.908 -15.260 1.00 59.31 179 ILE A CA 1
ATOM 1465 C C . ILE A 1 179 ? 19.267 4.999 -14.197 1.00 59.31 179 ILE A C 1
ATOM 1467 O O . ILE A 1 179 ? 19.573 4.690 -13.047 1.00 59.31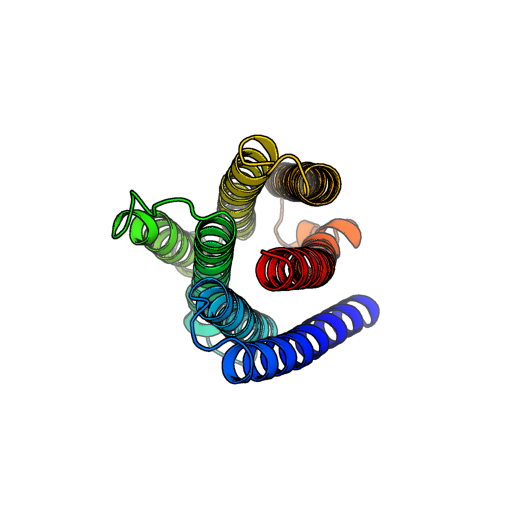 179 ILE A O 1
ATOM 1471 N N . GLU A 1 180 ? 18.977 6.258 -14.528 1.00 60.75 180 GLU A N 1
ATOM 1472 C CA . GLU A 1 180 ? 19.101 7.401 -13.612 1.00 60.75 180 GLU A CA 1
ATOM 1473 C C . GLU A 1 180 ? 18.160 7.285 -12.405 1.00 60.75 180 GLU A C 1
ATOM 1475 O O . GLU A 1 180 ? 18.514 7.711 -11.308 1.00 60.75 180 GLU A O 1
ATOM 1480 N N . PHE A 1 181 ? 17.003 6.626 -12.554 1.00 58.12 181 PHE A N 1
ATOM 1481 C CA . PHE A 1 181 ? 16.087 6.387 -11.434 1.00 58.12 181 PHE A CA 1
ATOM 1482 C C . PHE A 1 181 ? 16.666 5.422 -10.395 1.00 58.12 181 PHE A C 1
ATOM 1484 O O . PHE A 1 181 ? 16.493 5.626 -9.192 1.00 58.12 181 PHE A O 1
ATOM 1491 N N . LEU A 1 182 ? 17.392 4.389 -10.828 1.00 57.75 182 LEU A N 1
ATOM 1492 C CA . LEU A 1 182 ? 18.056 3.450 -9.916 1.00 57.75 182 LEU A CA 1
ATOM 1493 C C . LEU A 1 182 ? 19.244 4.096 -9.184 1.00 57.75 182 LEU A C 1
ATOM 1495 O O . LEU A 1 182 ? 19.552 3.696 -8.060 1.00 57.75 182 LEU A O 1
ATOM 1499 N N . TYR A 1 183 ? 19.856 5.119 -9.789 1.00 56.25 183 TYR A N 1
ATOM 1500 C CA . TYR A 1 183 ? 20.893 5.961 -9.181 1.00 56.25 183 TYR A CA 1
ATOM 1501 C C . TYR A 1 183 ? 20.350 7.219 -8.489 1.00 56.25 183 TYR A C 1
ATOM 1503 O O . TYR A 1 183 ? 21.130 7.988 -7.923 1.00 56.25 183 TYR A O 1
ATOM 1511 N N . SER A 1 184 ? 19.029 7.426 -8.498 1.00 61.31 184 SER A N 1
ATOM 1512 C CA . SER A 1 184 ? 18.388 8.544 -7.809 1.00 61.31 184 SER A CA 1
ATOM 1513 C C . SER A 1 184 ? 18.667 8.516 -6.305 1.00 61.31 184 SER A C 1
ATOM 1515 O O . SER A 1 184 ? 19.165 7.527 -5.752 1.00 61.31 184 SER A O 1
ATOM 1517 N N . THR A 1 185 ? 18.361 9.620 -5.616 1.00 62.25 185 THR A N 1
ATOM 1518 C CA . THR A 1 185 ? 18.573 9.727 -4.169 1.00 62.25 185 THR A CA 1
ATOM 1519 C C . THR A 1 185 ? 18.007 8.492 -3.466 1.00 62.25 185 THR A C 1
ATOM 1521 O O . THR A 1 185 ? 16.840 8.143 -3.638 1.00 62.25 185 THR A O 1
ATOM 1524 N N . LYS A 1 186 ? 18.837 7.817 -2.652 1.00 71.88 186 LYS A N 1
ATOM 1525 C CA . LYS A 1 186 ? 18.485 6.578 -1.921 1.00 71.88 186 LYS A CA 1
ATOM 1526 C C . LYS A 1 186 ? 17.110 6.667 -1.243 1.00 71.88 186 LYS A C 1
ATOM 1528 O O . LYS A 1 186 ? 16.407 5.670 -1.127 1.00 71.88 186 LYS A O 1
ATOM 1533 N N . PHE A 1 187 ? 16.710 7.875 -0.852 1.00 74.94 187 PHE A N 1
ATOM 1534 C CA . PHE A 1 187 ? 15.393 8.195 -0.326 1.00 74.94 187 PHE A CA 1
ATOM 1535 C C . PHE A 1 187 ? 14.222 7.763 -1.227 1.00 74.94 187 PHE A C 1
ATOM 1537 O O . PHE A 1 187 ? 13.293 7.157 -0.714 1.00 74.94 187 PHE A O 1
ATOM 1544 N N . MET A 1 188 ? 14.247 7.994 -2.544 1.00 79.56 188 MET A N 1
ATOM 1545 C CA . MET A 1 188 ? 13.118 7.669 -3.439 1.00 79.56 188 MET A CA 1
ATOM 1546 C C . MET A 1 188 ? 12.881 6.164 -3.594 1.00 79.56 188 MET A C 1
ATOM 1548 O O . MET A 1 188 ? 11.753 5.720 -3.817 1.00 79.56 188 MET A O 1
ATOM 1552 N N . VAL A 1 189 ? 13.946 5.376 -3.446 1.00 79.62 189 VAL A N 1
ATOM 1553 C CA . VAL A 1 189 ? 13.878 3.912 -3.435 1.00 79.62 189 VAL A CA 1
ATOM 1554 C C . VAL A 1 189 ? 13.431 3.397 -2.065 1.00 79.62 189 VAL A C 1
ATOM 1556 O O . VAL A 1 189 ? 12.655 2.450 -1.998 1.00 79.62 189 VAL A O 1
ATOM 1559 N N . LEU A 1 190 ? 13.895 4.018 -0.975 1.00 85.31 190 LEU A N 1
ATOM 1560 C CA . LEU A 1 190 ? 13.630 3.583 0.402 1.00 85.31 190 LEU A CA 1
ATOM 1561 C C . LEU A 1 190 ? 12.268 4.043 0.943 1.00 85.31 190 LEU A C 1
ATOM 1563 O O . LEU A 1 190 ? 11.678 3.364 1.782 1.00 85.31 190 LEU A O 1
ATOM 1567 N N . SER A 1 191 ? 11.755 5.180 0.476 1.00 88.00 191 SER A N 1
ATOM 1568 C CA . SER A 1 191 ? 10.562 5.825 1.029 1.00 88.00 191 SER A CA 1
ATOM 1569 C C . SER A 1 191 ? 9.297 4.957 1.038 1.00 88.00 191 SER A C 1
ATOM 1571 O O . SER A 1 191 ? 8.587 5.010 2.043 1.00 88.00 191 SER A O 1
ATOM 1573 N N . PRO A 1 192 ? 9.011 4.088 0.044 1.00 89.81 192 PRO A N 1
ATOM 1574 C CA . PRO A 1 192 ? 7.837 3.215 0.090 1.00 89.81 192 PRO A CA 1
ATOM 1575 C C . PRO A 1 192 ? 7.954 2.143 1.178 1.00 89.81 192 PRO A C 1
ATOM 1577 O O . PRO A 1 192 ? 6.958 1.791 1.802 1.00 89.81 192 PRO A O 1
ATOM 1580 N N . TYR A 1 193 ? 9.169 1.649 1.437 1.00 90.94 193 TYR A N 1
ATOM 1581 C CA . TYR A 1 193 ? 9.441 0.662 2.484 1.00 90.94 193 TYR A CA 1
ATOM 1582 C C . TYR A 1 193 ? 9.308 1.280 3.875 1.00 90.94 193 TYR A C 1
ATOM 1584 O O . TYR A 1 193 ? 8.687 0.689 4.755 1.00 90.94 193 TYR A O 1
ATOM 1592 N N . ILE A 1 194 ? 9.834 2.496 4.056 1.00 91.25 194 ILE A N 1
ATOM 1593 C CA . ILE A 1 194 ? 9.679 3.264 5.298 1.00 91.25 194 ILE A CA 1
ATOM 1594 C C . ILE A 1 194 ? 8.200 3.578 5.535 1.00 91.25 194 ILE A C 1
ATOM 1596 O O . ILE A 1 194 ? 7.694 3.357 6.634 1.00 91.25 194 ILE A O 1
ATOM 1600 N N . ALA A 1 195 ? 7.486 4.035 4.501 1.00 93.19 195 ALA A N 1
ATOM 1601 C CA . ALA A 1 195 ? 6.052 4.274 4.579 1.00 93.19 195 ALA A CA 1
ATOM 1602 C C . ALA A 1 195 ? 5.313 2.992 4.985 1.00 93.19 195 ALA A C 1
ATOM 1604 O O . ALA A 1 195 ? 4.588 3.006 5.972 1.00 93.19 195 ALA A O 1
ATOM 1605 N N . LEU A 1 196 ? 5.552 1.861 4.321 1.00 93.38 196 LEU A N 1
ATOM 1606 C CA . LEU A 1 196 ? 4.918 0.592 4.680 1.00 93.38 196 LEU A CA 1
ATOM 1607 C C . LEU A 1 196 ? 5.209 0.178 6.129 1.00 93.38 196 LEU A C 1
ATOM 1609 O O . LEU A 1 196 ? 4.286 -0.184 6.859 1.00 93.38 196 LEU A O 1
ATOM 1613 N N . PHE A 1 197 ? 6.465 0.282 6.567 1.00 92.81 197 PHE A N 1
ATOM 1614 C CA . PHE A 1 197 ? 6.848 0.003 7.948 1.00 92.81 197 PHE A CA 1
ATOM 1615 C C . PHE A 1 197 ? 6.039 0.865 8.923 1.00 92.81 197 PHE A C 1
ATOM 1617 O O . PHE A 1 197 ? 5.343 0.332 9.782 1.00 92.81 197 PHE A O 1
ATOM 1624 N N . CYS A 1 198 ? 6.032 2.188 8.747 1.00 94.19 198 CYS A N 1
ATOM 1625 C CA . CYS A 1 198 ? 5.258 3.095 9.595 1.00 94.19 198 CYS A CA 1
ATOM 1626 C C . CYS A 1 198 ? 3.744 2.816 9.542 1.00 94.19 198 CYS A C 1
ATOM 1628 O O . CYS A 1 198 ? 3.078 2.909 10.573 1.00 94.19 198 CYS A O 1
ATOM 1630 N N . THR A 1 199 ? 3.206 2.429 8.378 1.00 93.88 199 THR A N 1
ATOM 1631 C CA . THR A 1 199 ? 1.787 2.074 8.207 1.00 93.88 199 THR A CA 1
ATOM 1632 C C . THR A 1 199 ? 1.424 0.912 9.125 1.00 93.88 199 THR A C 1
ATOM 1634 O O . THR A 1 199 ? 0.416 0.983 9.828 1.00 93.88 199 THR A O 1
ATOM 1637 N N . LEU A 1 200 ? 2.262 -0.131 9.176 1.00 93.19 200 LEU A N 1
ATOM 1638 C CA . LEU A 1 200 ? 2.041 -1.292 10.040 1.00 93.19 200 LEU A CA 1
ATOM 1639 C C . LEU A 1 200 ? 1.943 -0.882 11.519 1.00 93.19 200 LEU A C 1
ATOM 1641 O O . LEU A 1 200 ? 0.974 -1.236 12.192 1.00 93.19 200 LEU A O 1
ATOM 1645 N N . PHE A 1 201 ? 2.886 -0.070 12.010 1.00 92.56 201 PHE A N 1
ATOM 1646 C CA . PHE A 1 201 ? 2.883 0.398 13.404 1.00 92.56 201 PHE A CA 1
ATOM 1647 C C . PHE A 1 201 ? 1.676 1.271 13.741 1.00 92.56 201 PHE A C 1
ATOM 1649 O O . PHE A 1 201 ? 1.054 1.084 14.789 1.00 92.56 201 PHE A O 1
ATOM 1656 N N . ILE A 1 202 ? 1.312 2.194 12.850 1.00 92.44 202 ILE A N 1
ATOM 1657 C CA . ILE A 1 202 ? 0.150 3.060 13.051 1.00 92.44 202 ILE A CA 1
ATOM 1658 C C . ILE A 1 202 ? -1.124 2.225 13.133 1.00 92.44 202 ILE A C 1
ATOM 1660 O O . ILE A 1 202 ? -1.912 2.411 14.059 1.00 92.44 202 ILE A O 1
ATOM 1664 N N . PHE A 1 203 ? -1.302 1.238 12.254 1.00 88.81 203 PHE A N 1
ATOM 1665 C CA . PHE A 1 203 ? -2.461 0.353 12.339 1.00 88.81 203 PHE A CA 1
ATOM 1666 C C . PHE A 1 203 ? -2.476 -0.507 13.595 1.00 88.81 203 PHE A C 1
ATOM 1668 O O . PHE A 1 203 ? -3.543 -0.668 14.186 1.00 88.81 203 PHE A O 1
ATOM 1675 N N . MET A 1 204 ? -1.320 -0.993 14.055 1.00 90.25 204 MET A N 1
ATOM 1676 C CA . MET A 1 204 ? -1.223 -1.672 15.350 1.00 90.25 204 MET A CA 1
ATOM 1677 C C . MET A 1 204 ? -1.831 -0.825 16.465 1.00 90.25 204 MET A C 1
ATOM 1679 O O . MET A 1 204 ? -2.610 -1.318 17.284 1.00 90.25 204 MET A O 1
ATOM 1683 N N . PHE A 1 205 ? -1.469 0.459 16.478 1.00 90.06 205 PHE A N 1
ATOM 1684 C CA . PHE A 1 205 ? -1.879 1.400 17.503 1.00 90.06 205 PHE A CA 1
ATOM 1685 C C . PHE A 1 205 ? -3.377 1.695 17.416 1.00 90.06 205 PHE A C 1
ATOM 1687 O O . PHE A 1 205 ? -4.074 1.625 18.428 1.00 90.06 205 PHE A O 1
ATOM 1694 N N . ILE A 1 206 ? -3.893 1.937 16.205 1.00 90.50 206 ILE A N 1
ATOM 1695 C CA . ILE A 1 206 ? -5.319 2.199 15.971 1.00 90.50 206 ILE A CA 1
ATOM 1696 C C . ILE A 1 206 ? -6.163 0.981 16.367 1.00 90.50 206 ILE A C 1
ATOM 1698 O O . ILE A 1 206 ? -7.123 1.132 17.119 1.00 90.50 206 ILE A O 1
ATOM 1702 N N . ILE A 1 207 ? -5.804 -0.227 15.914 1.00 90.31 207 ILE A N 1
ATOM 1703 C CA . ILE A 1 207 ? -6.537 -1.460 16.241 1.00 90.31 207 ILE A CA 1
ATOM 1704 C C . ILE A 1 207 ? -6.529 -1.682 17.754 1.00 90.31 207 ILE A C 1
ATOM 1706 O O . ILE A 1 207 ? -7.583 -1.880 18.353 1.00 90.31 207 ILE A O 1
ATOM 1710 N N . SER A 1 208 ? -5.361 -1.584 18.393 1.00 89.31 208 SER A N 1
ATOM 1711 C CA . SER A 1 208 ? -5.233 -1.784 19.840 1.00 89.31 208 SER A CA 1
ATOM 1712 C C . SER A 1 208 ? -6.065 -0.775 20.635 1.00 89.31 208 SER A C 1
ATOM 1714 O O . SER A 1 208 ? -6.747 -1.152 21.589 1.00 89.31 208 SER A O 1
ATOM 1716 N N . ALA A 1 209 ? -6.051 0.500 20.239 1.00 89.12 209 ALA A N 1
ATOM 1717 C CA . ALA A 1 209 ? -6.846 1.539 20.882 1.00 89.12 209 ALA A CA 1
ATOM 1718 C C . ALA A 1 209 ? -8.351 1.317 20.687 1.00 89.12 209 ALA A C 1
ATOM 1720 O O . ALA A 1 209 ? -9.126 1.451 21.636 1.00 89.12 209 ALA A O 1
ATOM 1721 N N . HIS A 1 210 ? -8.762 0.918 19.483 1.00 87.69 210 HIS A N 1
ATOM 1722 C CA . HIS A 1 210 ? -10.161 0.663 19.168 1.00 87.69 210 HIS A CA 1
ATOM 1723 C C . HIS A 1 210 ? -10.709 -0.559 19.921 1.00 87.69 210 HIS A C 1
ATOM 1725 O O . HIS A 1 210 ? -11.790 -0.494 20.504 1.00 87.69 210 HIS A O 1
ATOM 1731 N N . LEU A 1 211 ? -9.940 -1.649 19.992 1.00 87.06 211 LEU A N 1
ATOM 1732 C CA . LEU A 1 211 ? -10.317 -2.849 20.746 1.00 87.06 211 LEU A CA 1
ATOM 1733 C C . LEU A 1 211 ? -10.404 -2.580 22.255 1.00 87.06 211 LEU A C 1
ATOM 1735 O O . LEU A 1 211 ? -11.321 -3.071 22.914 1.00 87.06 211 LEU A O 1
ATOM 1739 N N . ARG A 1 212 ? -9.494 -1.766 22.813 1.00 86.12 212 ARG A N 1
ATOM 1740 C CA . ARG A 1 212 ? -9.577 -1.323 24.218 1.00 86.12 212 ARG A CA 1
ATOM 1741 C C . ARG A 1 212 ? -10.832 -0.499 24.473 1.00 86.12 212 ARG A C 1
ATOM 1743 O O . ARG A 1 212 ? -11.517 -0.746 25.459 1.00 86.12 212 ARG A O 1
ATOM 1750 N N . TYR A 1 213 ? -11.143 0.436 23.577 1.00 84.31 213 TYR A N 1
ATOM 1751 C CA . TYR A 1 213 ? -12.341 1.259 23.688 1.00 84.31 213 TYR A CA 1
ATOM 1752 C C . TYR A 1 213 ? -13.620 0.416 23.640 1.00 84.31 213 TYR A C 1
ATOM 1754 O O . TYR A 1 213 ? -14.520 0.616 24.452 1.00 84.31 213 TYR A O 1
ATOM 1762 N N . LYS A 1 214 ? -13.680 -0.574 22.744 1.00 81.94 214 LYS A N 1
ATOM 1763 C CA . LYS A 1 214 ? -14.831 -1.473 22.633 1.00 81.94 214 LYS A CA 1
ATOM 1764 C C . LYS A 1 214 ? -15.014 -2.381 23.852 1.00 81.94 214 LYS A C 1
ATOM 1766 O O . LYS A 1 214 ? -16.133 -2.760 24.134 1.00 81.94 214 LYS A O 1
ATOM 1771 N N . ARG A 1 215 ? -13.950 -2.716 24.591 1.00 79.81 215 ARG A N 1
ATOM 1772 C CA . ARG A 1 215 ? -14.046 -3.513 25.830 1.00 79.81 215 ARG A CA 1
ATOM 1773 C C . ARG A 1 215 ? -14.616 -2.722 27.018 1.00 79.81 215 ARG A C 1
ATOM 1775 O O . ARG A 1 215 ? -15.034 -3.330 27.994 1.00 79.81 215 ARG A O 1
ATOM 1782 N N . GLN A 1 216 ? -14.564 -1.390 26.968 1.00 76.00 216 GLN A N 1
ATOM 1783 C CA . GLN A 1 216 ? -15.020 -0.512 28.052 1.00 76.00 216 GLN A CA 1
ATOM 1784 C C . GLN A 1 216 ? -16.504 -0.126 27.959 1.00 76.00 216 GLN A C 1
ATOM 1786 O O . GLN A 1 216 ? -17.016 0.438 28.923 1.00 76.00 216 GLN A O 1
ATOM 1791 N N . ASN A 1 217 ? -17.173 -0.389 26.830 1.00 64.81 217 ASN A N 1
ATOM 1792 C CA . ASN A 1 217 ? -18.614 -0.169 26.653 1.00 64.81 217 ASN A CA 1
ATOM 1793 C C . ASN A 1 217 ? -19.304 -1.501 26.362 1.00 64.81 217 ASN A C 1
ATOM 1795 O O . ASN A 1 217 ? -20.490 -1.618 26.724 1.00 64.81 217 ASN A O 1
#

Radius of gyration: 17.56 Å; Cα contacts (8 Å, |Δi|>4): 230; chains: 1; bounding box: 45×30×53 Å

Mean predicted aligned error: 4.98 Å

pLDDT: mean 88.69, std 10.01, range [56.25, 97.88]

Organism: NCBI:txid877500